Protein AF-0000000077492248 (afdb_homodimer)

Sequence (340 aa):
MPRDDGVVRGENWTQLSGIRSYDFDKEKIAEVFIGHYVIRVVKDYNKGVMYTMVAGQCFTTPWPYPIVNCIPDNATMIGNFEVGGPDGLMVEQYHLNDFLPGLKGYIQFSRAGCLPVSQAQFTDTHVTKVGVANITVGIKDPNVFDVPSPPCPMDVDSVVNQLLIKPADFMPRDDGVVRGENWTQLSGIRSYDFDKEKIAEVFIGHYVIRVVKDYNKGVMYTMVAGQCFTTPWPYPIVNCIPDNATMIGNFEVGGPDGLMVEQYHLNDFLPGLKGYIQFSRAGCLPVSQAQFTDTHVTKVGVANITVGIKDPNVFDVPSPPCPMDVDSVVNQLLIKPADF

Organism: Branchiostoma lanceolatum (NCBI:txid7740)

Foldseek 3Di:
DPDPFQWDDDQQDIDWDWDWDDDVVQQKIWIWTTGPWIWIKIDRQVVQWIWIDIPNAIEIAGHPFGRQDADDPPWDWPDWDAPPDVVGWIKTKTAPCNRGPPWGWIWMATPPPRHGAKTWTDDPRDIDIDGDDDDDDDDPDPCSNDADPPHHYHDHPPDVVVVRPNPPPD/DPDPFQWDDDQAAIDWDWDWDDDVVQQKIWIWTTGPWIWIKIDRQVVQWIWIDIPNAIEIAGRPFGRQDADDPPWDWPDWDAPPDVVGWIKTKTAPCNRGPPWGWIWMATPPPRHGAKTWTDDPRDIDIDGDDDDDDDDPDPCSNDADPPHHYYDHPPDVVVVGNNPPPD

InterPro domains:
  IPR001299 Ependymin [PF00811] (39-149)
  IPR001299 Ependymin [PTHR10697] (21-157)

Secondary structure (DSSP, 8-state):
---TTS-EE-SS-EE--EEEEEETTTTEEEEEEESSSEEEEEEETTTTEEEEEETTEEEEEE---PPP-S--TTPPEEEEEEESSTTSEEEEEEEGGGTSTT-EEEEEEETTTT-EEEEEEE-SS-EEEEE-----SS-S-GGGG---SSPPPB-SSSHHHHHS------/---TTS-EE-SS-EE--EEEEEETTTTEEEEEEESSSEEEEEEETTTTEEEEEETTEEEEEE---PPP-S--TTPPEEEEEEESSTTSEEEEEEEGGGTSTT-EEEEEEETTTT-EEEEEEE-SS-EEEEE-----SS-S-GGGG---SSPPPB-SSSHHHHHS------

Solvent-accessible surface area (backbone atoms only — not comparable to full-atom values): 19074 Å² total; per-residue (Å²): 119,68,44,95,40,68,29,41,71,42,57,71,46,76,46,78,49,69,51,76,44,80,36,76,90,75,37,33,40,20,36,41,33,54,35,93,46,58,36,37,34,31,37,35,45,83,77,28,30,31,37,40,34,41,85,92,38,58,30,20,30,85,32,91,46,68,84,81,78,60,86,55,93,79,49,52,73,74,48,71,47,30,33,30,32,85,90,40,34,48,35,35,33,27,47,24,36,61,68,37,77,88,42,44,44,34,36,30,24,16,64,68,82,48,26,61,32,35,37,38,38,52,46,62,68,50,76,50,74,46,77,42,58,65,61,68,87,78,76,89,60,77,68,59,66,64,72,65,85,73,67,47,52,82,40,82,76,57,54,66,57,62,72,40,67,59,60,66,85,117,119,69,45,94,41,68,28,42,72,42,54,67,39,72,46,78,50,67,51,76,47,80,36,76,90,75,37,32,40,21,36,39,32,53,36,94,48,56,36,37,34,32,36,35,45,84,78,28,30,30,38,42,35,41,84,93,40,58,30,20,29,86,32,91,47,69,84,82,78,60,86,56,91,79,50,52,73,74,47,70,47,30,32,28,33,85,90,37,34,48,36,34,32,28,46,24,36,62,67,37,76,88,41,44,45,34,35,30,26,16,63,67,85,47,27,63,33,35,37,36,40,52,47,62,68,51,74,48,74,46,78,42,57,65,61,69,88,78,77,90,61,78,68,60,67,65,71,65,85,73,68,48,54,82,41,85,76,55,55,69,57,62,75,37,58,60,58,68,85,117

Radius of gyration: 21.56 Å; Cα contacts (8 Å, |Δi|>4): 716; chains: 2; bounding box: 44×66×49 Å

Nearest PDB structures (foldseek):
  6e7o-assembly1_A  TM=7.396E-01  e=2.093E-05  Homo sapiens
  6e7o-assembly1_B  TM=7.253E-01  e=4.555E-05  Homo sapiens
  8cgm-assembly2_B  TM=5.341E-01  e=1.680E-02  Porphyromonas gingivalis ATCC 33277
  7fdd-assembly1_B  TM=3.649E-01  e=3.158E+00  Borreliella burgdorferi
  3das-assembly1_A  TM=3.056E-01  e=7.238E+00  Streptomyces coelicolor

Structure (mmCIF, N/CA/C/O backbone):
data_AF-0000000077492248-model_v1
#
loop_
_entity.id
_entity.type
_entity.pdbx_description
1 polymer 'Hypp7283 protein'
#
loop_
_atom_site.group_PDB
_atom_site.id
_atom_site.type_symbol
_atom_site.label_atom_id
_atom_site.label_alt_id
_atom_site.label_comp_id
_atom_site.label_asym_id
_atom_site.label_entity_id
_atom_site.label_seq_id
_atom_site.pdbx_PDB_ins_code
_atom_site.Cartn_x
_atom_site.Cartn_y
_atom_site.Cartn_z
_atom_site.occupancy
_atom_site.B_iso_or_equiv
_atom_site.auth_seq_id
_atom_site.auth_comp_id
_atom_site.auth_asym_id
_atom_site.auth_atom_id
_atom_site.pdbx_PDB_model_num
ATOM 1 N N . MET A 1 1 ? -18.844 4.375 -4.277 1 31.38 1 MET A N 1
ATOM 2 C CA . MET A 1 1 ? -19.203 3.211 -3.475 1 31.38 1 MET A CA 1
ATOM 3 C C . MET A 1 1 ? -18.594 1.94 -4.051 1 31.38 1 MET A C 1
ATOM 5 O O . MET A 1 1 ? -18.484 1.797 -5.27 1 31.38 1 MET A O 1
ATOM 9 N N . PRO A 1 2 ? -17.766 1.252 -3.189 1 38.19 2 PRO A N 1
ATOM 10 C CA . PRO A 1 2 ? -17.422 -0.009 -3.846 1 38.19 2 PRO A CA 1
ATOM 11 C C . PRO A 1 2 ? -18.594 -0.617 -4.617 1 38.19 2 PRO A C 1
ATOM 13 O O . PRO A 1 2 ? -19.734 -0.521 -4.18 1 38.19 2 PRO A O 1
ATOM 16 N N . ARG A 1 3 ? -18.422 -0.7 -5.789 1 41.59 3 ARG A N 1
ATOM 17 C CA . ARG A 1 3 ? -19.469 -1.455 -6.477 1 41.59 3 ARG A CA 1
ATOM 18 C C . ARG A 1 3 ? -19.688 -2.811 -5.812 1 41.59 3 ARG A C 1
ATOM 20 O O . ARG A 1 3 ? -18.828 -3.301 -5.086 1 41.59 3 ARG A O 1
ATOM 27 N N . ASP A 1 4 ? -20.891 -3.275 -5.848 1 40.41 4 ASP A N 1
ATOM 28 C CA . ASP A 1 4 ? -21.406 -4.535 -5.328 1 40.41 4 ASP A CA 1
ATOM 29 C C . ASP A 1 4 ? -20.438 -5.688 -5.602 1 40.41 4 ASP A C 1
ATOM 31 O O . ASP A 1 4 ? -20.656 -6.809 -5.141 1 40.41 4 ASP A O 1
ATOM 35 N N . ASP A 1 5 ? -19.5 -5.5 -6.395 1 45.5 5 ASP A N 1
ATOM 36 C CA . ASP A 1 5 ? -18.75 -6.68 -6.82 1 45.5 5 ASP A CA 1
ATOM 37 C C . ASP A 1 5 ? -17.422 -6.793 -6.074 1 45.5 5 ASP A C 1
ATOM 39 O O . ASP A 1 5 ? -16.547 -7.543 -6.484 1 45.5 5 ASP A O 1
ATOM 43 N N . GLY A 1 6 ? -17.312 -6.078 -4.934 1 53.5 6 GLY A N 1
ATOM 44 C CA . GLY A 1 6 ? -16.078 -6.16 -4.145 1 53.5 6 GLY A CA 1
ATOM 45 C C . GLY A 1 6 ? -14.898 -5.48 -4.809 1 53.5 6 GLY A C 1
ATOM 46 O O . GLY A 1 6 ? -13.773 -5.562 -4.312 1 53.5 6 GLY A O 1
ATOM 47 N N . VAL A 1 7 ? -15.156 -5 -6.055 1 58.44 7 VAL A N 1
ATOM 48 C CA . VAL A 1 7 ? -14.141 -4.285 -6.812 1 58.44 7 VAL A CA 1
ATOM 49 C C . VAL A 1 7 ? -14.336 -2.779 -6.648 1 58.44 7 VAL A C 1
ATOM 51 O O . VAL A 1 7 ? -15.453 -2.277 -6.75 1 58.44 7 VAL A O 1
ATOM 54 N N . VAL A 1 8 ? -13.289 -2.096 -6.23 1 71.88 8 VAL A N 1
ATOM 55 C CA . VAL A 1 8 ? -13.305 -0.637 -6.254 1 71.88 8 VAL A CA 1
ATOM 56 C C . VAL A 1 8 ? -12.539 -0.131 -7.473 1 71.88 8 VAL A C 1
ATOM 58 O O . VAL A 1 8 ? -11.445 -0.624 -7.773 1 71.88 8 VAL A O 1
ATOM 61 N N . ARG A 1 9 ? -13.266 0.658 -8.32 1 72.69 9 ARG A N 1
ATOM 62 C CA . ARG A 1 9 ? -12.586 1.097 -9.539 1 72.69 9 ARG A CA 1
ATOM 63 C C . ARG A 1 9 ? -12.867 2.568 -9.82 1 72.69 9 ARG A C 1
ATOM 65 O O . ARG A 1 9 ? -13.906 3.098 -9.406 1 72.69 9 ARG A O 1
ATOM 72 N N . GLY A 1 10 ? -11.852 3.221 -10.43 1 71.06 10 GLY A N 1
ATOM 73 C CA . GLY A 1 10 ? -11.984 4.547 -11.016 1 71.06 10 GLY A CA 1
ATOM 74 C C . GLY A 1 10 ? -11.727 4.566 -12.516 1 71.06 10 GLY A C 1
ATOM 75 O O . GLY A 1 10 ? -11.727 3.518 -13.164 1 71.06 10 GLY A O 1
ATOM 76 N N . GLU A 1 11 ? -11.555 5.773 -13.047 1 73.12 11 GLU A N 1
ATOM 77 C CA . GLU A 1 11 ? -11.312 5.922 -14.484 1 73.12 11 GLU A CA 1
ATOM 78 C C . GLU A 1 11 ? -9.945 5.363 -14.867 1 73.12 11 GLU A C 1
ATOM 80 O O . GLU A 1 11 ? -9.797 4.738 -15.922 1 73.12 11 GLU A O 1
ATOM 85 N N . ASN A 1 12 ? -9 5.531 -13.961 1 76 12 ASN A N 1
ATOM 86 C CA . ASN A 1 12 ? -7.625 5.184 -14.289 1 76 12 ASN A CA 1
ATOM 87 C C . ASN A 1 12 ? -7.035 4.207 -13.273 1 76 12 ASN A C 1
ATOM 89 O O . ASN A 1 12 ? -5.812 4.09 -13.164 1 76 12 ASN A O 1
ATOM 93 N N . TRP A 1 13 ? -7.934 3.637 -12.531 1 79.62 13 TRP A N 1
ATOM 94 C CA . TRP A 1 13 ? -7.406 2.703 -11.539 1 79.62 13 TRP A CA 1
ATOM 95 C C . TRP A 1 13 ? -8.445 1.647 -11.18 1 79.62 13 TRP A C 1
ATOM 97 O O . TRP A 1 13 ? -9.648 1.871 -11.336 1 79.62 13 TRP A O 1
ATOM 107 N N . THR A 1 14 ? -7.949 0.419 -10.75 1 80.94 14 THR A N 1
ATOM 108 C CA . THR A 1 14 ? -8.766 -0.685 -10.266 1 80.94 14 THR A CA 1
ATOM 109 C C . THR A 1 14 ? -8.125 -1.347 -9.055 1 80.94 14 THR A C 1
ATOM 111 O O . THR A 1 14 ? -6.895 -1.418 -8.961 1 80.94 14 THR A O 1
ATOM 114 N N . GLN A 1 15 ? -8.867 -1.692 -8.062 1 83.38 15 GLN A N 1
ATOM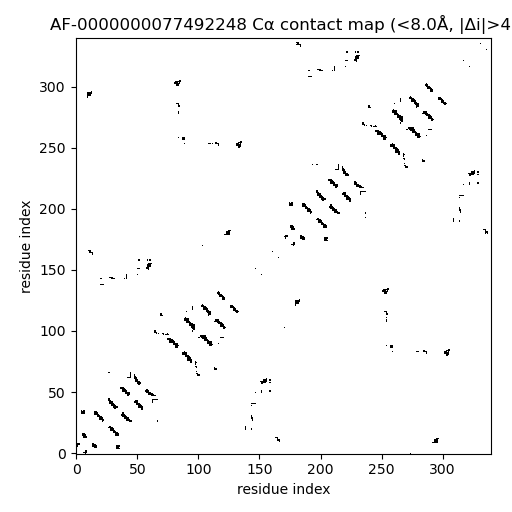 115 C CA . GLN A 1 15 ? -8.43 -2.479 -6.914 1 83.38 15 GLN A CA 1
ATOM 116 C C . GLN A 1 15 ? -9.227 -3.77 -6.793 1 83.38 15 GLN A C 1
ATOM 118 O O . GLN A 1 15 ? -10.461 -3.746 -6.832 1 83.38 15 GLN A O 1
ATOM 123 N N . LEU A 1 16 ? -8.453 -4.906 -6.672 1 83.69 16 LEU A N 1
ATOM 124 C CA . LEU A 1 16 ? -9.047 -6.234 -6.535 1 83.69 16 LEU A CA 1
ATOM 125 C C . LEU A 1 16 ? -8.477 -6.957 -5.316 1 83.69 16 LEU A C 1
ATOM 127 O O . LEU A 1 16 ? -7.371 -6.648 -4.867 1 83.69 16 LEU A O 1
ATOM 131 N N . SER A 1 17 ? -9.289 -7.766 -4.789 1 86.44 17 SER A N 1
ATOM 132 C CA . SER A 1 17 ? -8.812 -8.711 -3.785 1 86.44 17 SER A CA 1
ATOM 133 C C . SER A 1 17 ? -8.898 -10.148 -4.293 1 86.44 17 SER A C 1
ATOM 135 O O . SER A 1 17 ? -9.719 -10.461 -5.156 1 86.44 17 SER A O 1
ATOM 137 N N . GLY A 1 18 ? -7.98 -10.992 -3.805 1 90.75 18 GLY A N 1
ATOM 138 C CA . GLY A 1 18 ? -7.98 -12.375 -4.238 1 90.75 18 GLY A CA 1
ATOM 139 C C . GLY A 1 18 ? -7.172 -13.281 -3.328 1 90.75 18 GLY A C 1
ATOM 140 O O . GLY A 1 18 ? -6.785 -12.883 -2.227 1 90.75 18 GLY A O 1
ATOM 141 N N . ILE A 1 19 ? -7.117 -14.523 -3.785 1 93.56 19 ILE A N 1
ATOM 142 C CA . ILE A 1 19 ? -6.355 -15.539 -3.078 1 93.56 19 ILE A CA 1
ATOM 143 C C . ILE A 1 19 ? -5.16 -15.977 -3.924 1 93.56 19 ILE A C 1
ATOM 145 O O . ILE A 1 19 ? -5.309 -16.281 -5.109 1 93.56 19 ILE A O 1
ATOM 149 N N . ARG A 1 20 ? -4.008 -15.93 -3.332 1 93.38 20 ARG A N 1
ATOM 150 C CA . ARG A 1 20 ? -2.783 -16.438 -3.951 1 93.38 20 ARG A CA 1
ATOM 151 C C . ARG A 1 20 ? -2.316 -17.719 -3.283 1 93.38 20 ARG A C 1
ATOM 153 O O . ARG A 1 20 ? -2.227 -17.797 -2.055 1 93.38 20 ARG A O 1
ATOM 160 N N . SER A 1 21 ? -2.045 -18.688 -4.117 1 95.56 21 SER A N 1
ATOM 161 C CA . SER A 1 21 ? -1.581 -19.984 -3.631 1 95.56 21 SER A CA 1
ATOM 162 C C . SER A 1 21 ? -0.205 -20.328 -4.195 1 95.56 21 SER A C 1
ATOM 164 O O . SER A 1 21 ? 0.07 -20.078 -5.371 1 95.56 21 SER A O 1
ATOM 166 N N . TYR A 1 22 ? 0.635 -20.844 -3.307 1 94.12 22 TYR A N 1
ATOM 167 C CA . TYR A 1 22 ? 1.979 -21.266 -3.684 1 94.12 22 TYR A CA 1
ATOM 168 C C . TYR A 1 22 ? 2.119 -22.781 -3.604 1 94.12 22 TYR A C 1
ATOM 170 O O . TYR A 1 22 ? 1.795 -23.375 -2.58 1 94.12 22 TYR A O 1
ATOM 178 N N . ASP A 1 23 ? 2.551 -23.359 -4.695 1 94.81 23 ASP A N 1
ATOM 179 C CA . ASP A 1 23 ? 2.979 -24.75 -4.715 1 94.81 23 ASP A CA 1
ATOM 180 C C . ASP A 1 23 ? 4.445 -24.875 -5.125 1 94.81 23 ASP A C 1
ATOM 182 O O . ASP A 1 23 ? 4.754 -24.984 -6.312 1 94.81 23 ASP A O 1
ATOM 186 N N . PHE A 1 24 ? 5.32 -24.906 -4.113 1 90.56 24 PHE A N 1
ATOM 187 C CA . PHE A 1 24 ? 6.754 -24.875 -4.391 1 90.56 24 PHE A CA 1
ATOM 188 C C . PHE A 1 24 ? 7.219 -26.219 -4.949 1 90.56 24 PHE A C 1
ATOM 190 O O . PHE A 1 24 ? 8.195 -26.281 -5.699 1 90.56 24 PHE A O 1
ATOM 197 N N . ASP A 1 25 ? 6.523 -27.266 -4.535 1 92.44 25 ASP A N 1
ATOM 198 C CA . ASP A 1 25 ? 6.883 -28.562 -5.094 1 92.44 25 ASP A CA 1
ATOM 199 C C . ASP A 1 25 ? 6.664 -28.594 -6.605 1 92.44 25 ASP A C 1
ATOM 201 O O . ASP A 1 25 ? 7.512 -29.078 -7.352 1 92.44 25 ASP A O 1
ATOM 205 N N . LYS A 1 26 ? 5.582 -28.047 -7.055 1 94.62 26 LYS A N 1
ATOM 206 C CA . LYS A 1 26 ? 5.27 -28.016 -8.477 1 94.62 26 LYS A CA 1
ATOM 207 C C . LYS A 1 26 ? 5.816 -26.766 -9.141 1 94.62 26 LYS A C 1
ATOM 209 O O . LYS A 1 26 ? 5.664 -26.562 -10.344 1 94.62 26 LYS A O 1
ATOM 214 N N . GLU A 1 27 ? 6.352 -25.859 -8.398 1 95.31 27 GLU A N 1
ATOM 215 C CA . GLU A 1 27 ? 6.867 -24.578 -8.859 1 95.31 27 GLU A CA 1
ATOM 216 C C . GLU A 1 27 ? 5.793 -23.797 -9.602 1 95.31 27 GLU A C 1
ATOM 218 O O . GLU A 1 27 ? 6.016 -23.344 -10.727 1 95.31 27 GLU A O 1
ATOM 223 N N . LYS A 1 28 ? 4.664 -23.625 -8.883 1 96.56 28 LYS A N 1
ATOM 224 C CA . LYS A 1 28 ? 3.535 -22.875 -9.438 1 96.56 28 LYS A CA 1
ATOM 225 C C . LYS A 1 28 ? 2.979 -21.891 -8.414 1 96.56 28 LYS A C 1
ATOM 227 O O . LYS A 1 28 ? 3.004 -22.141 -7.211 1 96.56 28 LYS A O 1
ATOM 232 N N . ILE A 1 29 ? 2.562 -20.797 -8.938 1 95.25 29 ILE A N 1
ATOM 233 C CA . ILE A 1 29 ? 1.766 -19.844 -8.172 1 95.25 29 ILE A CA 1
ATOM 234 C C . ILE A 1 29 ? 0.425 -19.625 -8.867 1 95.25 29 ILE A C 1
ATOM 236 O O . ILE A 1 29 ? 0.371 -19.469 -10.086 1 95.25 29 ILE A O 1
ATOM 240 N N . ALA A 1 30 ? -0.694 -19.672 -8.133 1 96.56 30 ALA A N 1
ATOM 241 C CA . ALA A 1 30 ? -2.027 -19.406 -8.664 1 96.56 30 ALA A CA 1
ATOM 242 C C . ALA A 1 30 ? -2.689 -18.25 -7.922 1 96.56 30 ALA A C 1
ATOM 244 O O . ALA A 1 30 ? -2.574 -18.141 -6.699 1 96.56 30 ALA A O 1
ATOM 245 N N . GLU A 1 31 ? -3.305 -17.391 -8.672 1 94.19 31 GLU A N 1
ATOM 246 C CA . GLU A 1 31 ? -4.047 -16.266 -8.109 1 94.19 31 GLU A CA 1
ATOM 247 C C . GLU A 1 31 ? -5.48 -16.234 -8.633 1 94.19 31 GLU A C 1
ATOM 249 O O . GLU A 1 31 ? -5.711 -16.406 -9.836 1 94.19 31 GLU A O 1
ATOM 254 N N . VAL A 1 32 ? -6.375 -16.062 -7.699 1 92.44 32 VAL A N 1
ATOM 255 C CA . VAL A 1 32 ? -7.785 -15.953 -8.062 1 92.44 32 VAL A CA 1
ATOM 256 C C . VAL A 1 32 ? -8.352 -14.641 -7.523 1 92.44 32 VAL A C 1
ATOM 258 O O . VAL A 1 32 ? -8.367 -14.414 -6.309 1 92.44 32 VAL A O 1
ATOM 261 N N . PHE A 1 33 ? -8.734 -13.766 -8.453 1 88.19 33 PHE A N 1
ATOM 262 C CA . PHE A 1 33 ? -9.352 -12.484 -8.102 1 88.19 33 PHE A CA 1
ATOM 263 C C . PHE A 1 33 ? -10.852 -12.516 -8.367 1 88.19 33 PHE A C 1
ATOM 265 O O . PHE A 1 33 ? -11.289 -13.016 -9.406 1 88.19 33 PHE A O 1
ATOM 272 N N . ILE A 1 34 ? -11.555 -12.094 -7.332 1 81.06 34 ILE A N 1
ATOM 273 C CA . ILE A 1 34 ? -13.008 -12.078 -7.5 1 81.06 34 ILE A CA 1
ATOM 274 C C . ILE A 1 34 ? -13.5 -10.641 -7.66 1 81.06 34 ILE A C 1
ATOM 276 O O . ILE A 1 34 ? -13.297 -9.805 -6.777 1 81.06 34 ILE A O 1
ATOM 280 N N . GLY A 1 35 ? -13.93 -10.32 -8.758 1 76.69 35 GLY A N 1
ATOM 281 C CA . GLY A 1 35 ? -14.602 -9.07 -9.086 1 76.69 35 GLY A CA 1
ATOM 282 C C . GLY A 1 35 ? -15.828 -9.266 -9.961 1 76.69 35 GLY A C 1
ATOM 283 O O . GLY A 1 35 ? -16.656 -10.148 -9.688 1 76.69 35 GLY A O 1
ATOM 284 N N . HIS A 1 36 ? -15.969 -8.258 -10.914 1 72.5 36 HIS A N 1
ATOM 285 C CA . HIS A 1 36 ? -17.062 -8.477 -11.859 1 72.5 36 HIS A CA 1
ATOM 286 C C . HIS A 1 36 ? -16.906 -9.82 -12.57 1 72.5 36 HIS A C 1
ATOM 288 O O . HIS A 1 36 ? -17.906 -10.508 -12.812 1 72.5 36 HIS A O 1
ATOM 294 N N . TYR A 1 37 ? -15.688 -10.125 -12.828 1 77.19 37 TYR A N 1
ATOM 295 C CA . TYR A 1 37 ? -15.312 -11.453 -13.289 1 77.19 37 TYR A CA 1
ATOM 296 C C . TYR A 1 37 ? -14.344 -12.117 -12.32 1 77.19 37 TYR A C 1
ATOM 298 O O . TYR A 1 37 ? -13.695 -11.438 -11.523 1 77.19 37 TYR A O 1
ATOM 306 N N . VAL A 1 38 ? -14.492 -13.422 -12.469 1 86 38 VAL A N 1
ATOM 307 C CA . VAL A 1 38 ? -13.438 -14.148 -11.773 1 86 38 VAL A CA 1
ATOM 308 C C . VAL A 1 38 ? -12.211 -14.258 -12.68 1 86 38 VAL A C 1
ATOM 310 O O . VAL A 1 38 ? -12.305 -14.711 -13.82 1 86 38 VAL A O 1
ATOM 313 N N . ILE A 1 39 ? -11.125 -13.828 -12.156 1 88.31 39 ILE A N 1
ATOM 314 C CA . ILE A 1 39 ? -9.867 -13.914 -12.883 1 88.31 39 ILE A CA 1
ATOM 315 C C . ILE A 1 39 ? -8.938 -14.906 -12.188 1 88.31 39 ILE A C 1
ATOM 317 O O . ILE A 1 39 ? -8.641 -14.758 -11 1 88.31 39 ILE A O 1
ATOM 321 N N . ARG A 1 40 ? -8.57 -15.859 -13 1 93.12 40 ARG A N 1
ATOM 322 C CA . ARG A 1 40 ? -7.594 -16.797 -12.469 1 93.12 40 ARG A CA 1
ATOM 323 C C . ARG A 1 40 ? -6.305 -16.766 -13.281 1 93.12 40 ARG A C 1
ATOM 325 O O . ARG A 1 40 ? -6.34 -16.812 -14.516 1 93.12 40 ARG A O 1
ATOM 332 N N . VAL A 1 41 ? -5.219 -16.688 -12.547 1 93.5 41 VAL A N 1
ATOM 333 C CA . VAL A 1 41 ? -3.889 -16.672 -13.148 1 93.5 41 VAL A CA 1
ATOM 334 C C . VAL A 1 41 ? -3.055 -17.828 -12.578 1 93.5 41 VAL A C 1
ATOM 336 O O . VAL A 1 41 ? -3.053 -18.062 -11.367 1 93.5 41 VAL A O 1
ATOM 339 N N . VAL A 1 42 ? -2.43 -18.516 -13.523 1 95.31 42 VAL A N 1
ATOM 340 C CA . VAL A 1 42 ? -1.512 -19.578 -13.102 1 95.31 42 VAL A CA 1
ATOM 341 C C . VAL A 1 42 ? -0.129 -19.328 -13.703 1 95.31 42 VAL A C 1
ATOM 343 O O . VAL A 1 42 ? 0.03 -19.281 -14.922 1 95.31 42 VAL A O 1
ATOM 346 N N . LYS A 1 43 ? 0.863 -19.188 -12.805 1 95.56 43 LYS A N 1
ATOM 347 C CA . LYS A 1 43 ? 2.26 -19.109 -13.219 1 95.56 43 LYS A CA 1
ATOM 348 C C . LYS A 1 43 ? 2.955 -20.469 -13.102 1 95.56 43 LYS A C 1
ATOM 350 O O . LYS A 1 43 ? 3.053 -21.016 -12 1 95.56 43 LYS A O 1
ATOM 355 N N . ASP A 1 44 ? 3.363 -20.922 -14.227 1 96.62 44 ASP A N 1
ATOM 356 C CA . ASP A 1 44 ? 4.09 -22.188 -14.305 1 96.62 44 ASP A CA 1
ATOM 357 C C . ASP A 1 44 ? 5.578 -21.953 -14.547 1 96.62 44 ASP A C 1
ATOM 359 O O . ASP A 1 44 ? 6 -21.688 -15.68 1 96.62 44 ASP A O 1
ATOM 363 N N . TYR A 1 45 ? 6.355 -22.109 -13.508 1 95.06 45 TYR A N 1
ATOM 364 C CA . TYR A 1 45 ? 7.762 -21.719 -13.57 1 95.06 45 TYR A CA 1
ATOM 365 C C . TYR A 1 45 ? 8.586 -22.781 -14.273 1 95.06 45 TYR A C 1
ATOM 367 O O . TYR A 1 45 ? 9.688 -22.5 -14.766 1 95.06 45 TYR A O 1
ATOM 375 N N . ASN A 1 46 ? 8.062 -23.984 -14.312 1 95.56 46 ASN A N 1
ATOM 376 C CA . ASN A 1 46 ? 8.742 -25.016 -15.086 1 95.56 46 ASN A CA 1
ATOM 377 C C . ASN A 1 46 ? 8.664 -24.75 -16.578 1 95.56 46 ASN A C 1
ATOM 379 O O . ASN A 1 46 ? 9.633 -24.969 -17.312 1 95.56 46 ASN A O 1
ATOM 383 N N . LYS A 1 47 ? 7.582 -24.203 -16.969 1 94.56 47 LYS A N 1
ATOM 384 C CA . LYS A 1 47 ? 7.352 -23.969 -18.391 1 94.56 47 LYS A CA 1
ATOM 385 C C . LYS A 1 47 ? 7.723 -22.531 -18.781 1 94.56 47 LYS A C 1
ATOM 387 O O . LYS A 1 47 ? 7.793 -22.203 -19.969 1 94.56 47 LYS A O 1
ATOM 392 N N . GLY A 1 48 ? 7.848 -21.656 -17.812 1 94.25 48 GLY A N 1
ATOM 393 C CA . GLY A 1 48 ? 8.172 -20.266 -18.078 1 94.25 48 GLY A CA 1
ATOM 394 C C . GLY A 1 48 ? 7.012 -19.484 -18.672 1 94.25 48 GLY A C 1
ATOM 395 O O . GLY A 1 48 ? 7.207 -18.625 -19.531 1 94.25 48 GLY A O 1
ATOM 396 N N . VAL A 1 49 ? 5.805 -19.906 -18.234 1 93.69 49 VAL A N 1
ATOM 397 C CA . VAL A 1 49 ? 4.652 -19.219 -18.812 1 93.69 49 VAL A CA 1
ATOM 398 C C . VAL A 1 49 ? 3.645 -18.875 -17.719 1 93.69 49 VAL A C 1
ATOM 400 O O . VAL A 1 49 ? 3.693 -19.438 -16.625 1 93.69 49 VAL A O 1
ATOM 403 N N . MET A 1 50 ? 2.789 -17.969 -18 1 93.81 50 MET A N 1
ATOM 404 C CA . MET A 1 50 ? 1.643 -17.578 -17.203 1 93.81 50 MET A CA 1
ATOM 405 C C . MET A 1 50 ? 0.34 -17.766 -17.969 1 93.81 50 MET A C 1
ATOM 407 O O . MET A 1 50 ? 0.219 -17.312 -19.109 1 93.81 50 MET A O 1
ATOM 411 N N . TYR A 1 51 ? -0.649 -18.391 -17.391 1 93.06 51 TYR A N 1
ATOM 412 C CA . TYR A 1 51 ? -1.988 -18.578 -17.938 1 93.06 51 TYR A CA 1
ATOM 413 C C . TYR A 1 51 ? -2.977 -17.609 -17.281 1 93.06 51 TYR A C 1
ATOM 415 O O . TYR A 1 51 ? -3.033 -17.516 -16.047 1 93.06 51 TYR A O 1
ATOM 423 N N . THR A 1 52 ? -3.689 -16.953 -18.141 1 90.88 52 THR A N 1
ATOM 424 C CA . THR A 1 52 ? -4.746 -16.078 -17.625 1 90.88 52 THR A CA 1
ATOM 425 C C . THR A 1 52 ? -6.113 -16.562 -18.109 1 90.88 52 THR A C 1
ATOM 427 O O . THR A 1 52 ? -6.34 -16.688 -19.312 1 90.88 52 THR A O 1
ATOM 430 N N . MET A 1 53 ? -7.035 -16.781 -17.172 1 90.69 53 MET A N 1
ATOM 431 C CA . MET A 1 53 ? -8.398 -17.25 -17.453 1 90.69 53 MET A CA 1
ATOM 432 C C . MET A 1 53 ? -9.422 -16.25 -16.922 1 90.69 53 MET A C 1
ATOM 434 O O . MET A 1 53 ? -9.43 -15.922 -15.742 1 90.69 53 MET A O 1
ATOM 438 N N . VAL A 1 54 ? -10.18 -15.758 -17.797 1 84.69 54 VAL A N 1
ATOM 439 C CA . VAL A 1 54 ? -11.172 -14.75 -17.422 1 84.69 54 VAL A CA 1
ATOM 440 C C . VAL A 1 54 ? -12.359 -14.812 -18.375 1 84.69 54 VAL A C 1
ATOM 442 O O . VAL A 1 54 ? -12.18 -14.922 -19.594 1 84.69 54 VAL A O 1
ATOM 445 N N . ALA A 1 55 ? -13.516 -14.727 -17.781 1 83.62 55 ALA A N 1
ATOM 446 C CA . ALA A 1 55 ? -14.75 -14.641 -18.562 1 83.62 55 ALA A CA 1
ATOM 447 C C . ALA A 1 55 ? -14.781 -15.711 -19.656 1 83.62 55 ALA A C 1
ATOM 449 O O . ALA A 1 55 ? -15.125 -15.422 -20.797 1 83.62 55 ALA A O 1
ATOM 450 N N . GLY A 1 56 ? -14.414 -16.875 -19.359 1 82.62 56 GLY A N 1
ATOM 451 C CA . GLY A 1 56 ? -14.492 -17.984 -20.281 1 82.62 56 GLY A CA 1
ATOM 452 C C . GLY A 1 56 ? -13.367 -18 -21.297 1 82.62 56 GLY A C 1
ATOM 453 O O . GLY A 1 56 ? -13.305 -18.891 -22.156 1 82.62 56 GLY A O 1
ATOM 454 N N . GLN A 1 57 ? -12.477 -17.062 -21.172 1 84.88 57 GLN A N 1
ATOM 455 C CA . GLN A 1 57 ? -11.328 -16.984 -22.062 1 84.88 57 GLN A CA 1
ATOM 456 C C . GLN A 1 57 ? -10.039 -17.344 -21.328 1 84.88 57 GLN A C 1
ATOM 458 O O . GLN A 1 57 ? -9.969 -17.266 -20.109 1 84.88 57 GLN A O 1
ATOM 463 N N . CYS A 1 58 ? -9.07 -17.828 -22.188 1 88.75 58 CYS A N 1
ATOM 464 C CA . CYS A 1 58 ? -7.777 -18.156 -21.594 1 88.75 58 CYS A CA 1
ATOM 465 C C . CYS A 1 58 ? -6.637 -17.734 -22.516 1 88.75 58 CYS A C 1
ATOM 467 O O . CYS A 1 58 ? -6.727 -17.891 -23.734 1 88.75 58 CYS A O 1
ATOM 469 N N . PHE A 1 59 ? -5.531 -17.266 -21.906 1 88.75 59 PHE A N 1
ATOM 470 C CA . PHE A 1 59 ? -4.363 -16.781 -22.641 1 88.75 59 PHE A CA 1
ATOM 471 C C . PHE A 1 59 ? -3.078 -17.219 -21.953 1 88.75 59 PHE A C 1
ATOM 473 O O . PHE A 1 59 ? -3.043 -17.375 -20.734 1 88.75 59 PHE A O 1
ATOM 480 N N . THR A 1 60 ? -2.109 -17.359 -22.875 1 91.12 60 THR A N 1
ATOM 481 C CA . THR A 1 60 ? -0.781 -17.672 -22.359 1 91.12 60 THR A CA 1
ATOM 482 C C . THR A 1 60 ? 0.206 -16.562 -22.688 1 91.12 60 THR A C 1
ATOM 484 O O . THR A 1 60 ? 0.217 -16.031 -23.797 1 91.12 60 THR A O 1
ATOM 487 N N . THR A 1 61 ? 1.004 -16.141 -21.672 1 90.62 61 THR A N 1
ATOM 488 C CA . THR A 1 61 ? 2.074 -15.164 -21.844 1 90.62 61 THR A CA 1
ATOM 489 C C . THR A 1 61 ? 3.387 -15.688 -21.266 1 90.62 61 THR A C 1
ATOM 491 O O . THR A 1 61 ? 3.385 -16.469 -20.312 1 90.62 61 THR A O 1
ATOM 494 N N . PRO A 1 62 ? 4.508 -15.219 -21.906 1 91.31 62 PRO A N 1
ATOM 495 C CA . PRO A 1 62 ? 5.785 -15.633 -21.312 1 91.31 62 PRO A CA 1
ATOM 496 C C . PRO A 1 62 ? 5.961 -15.141 -19.891 1 91.31 62 PRO A C 1
ATOM 498 O O . PRO A 1 62 ? 5.559 -14.023 -19.562 1 91.31 62 PRO A O 1
ATOM 501 N N . TRP A 1 63 ? 6.551 -15.961 -19.047 1 91.69 63 TRP A N 1
ATOM 502 C CA . TRP A 1 63 ? 6.922 -15.648 -17.672 1 91.69 63 TRP A CA 1
ATOM 503 C C . TRP A 1 63 ? 8.289 -16.234 -17.328 1 91.69 63 TRP A C 1
ATOM 505 O O . TRP A 1 63 ? 8.383 -17.234 -16.625 1 91.69 63 TRP A O 1
ATOM 515 N N . PRO A 1 64 ? 9.305 -15.5 -17.812 1 92.44 64 PRO A N 1
ATOM 516 C CA . PRO A 1 64 ? 10.656 -16.031 -17.688 1 92.44 64 PRO A CA 1
ATOM 517 C C . PRO A 1 64 ? 11.297 -15.719 -16.344 1 92.44 64 PRO A C 1
ATOM 519 O O . PRO A 1 64 ? 12.484 -15.383 -16.281 1 92.44 64 PRO A O 1
ATOM 522 N N . TYR A 1 65 ? 10.594 -15.766 -15.289 1 90.88 65 TYR A N 1
ATOM 523 C CA . TYR A 1 65 ? 11.117 -15.398 -13.977 1 90.88 65 TYR A CA 1
ATOM 524 C C . TYR A 1 65 ? 11.172 -16.609 -13.055 1 90.88 65 TYR A C 1
ATOM 526 O O . TYR A 1 65 ? 10.375 -17.531 -13.18 1 90.88 65 TYR A O 1
ATOM 534 N N . PRO A 1 66 ? 12.125 -16.609 -12.156 1 88.56 66 PRO A N 1
ATOM 535 C CA . PRO A 1 66 ? 12.172 -17.688 -11.18 1 88.56 66 PRO A CA 1
ATOM 536 C C . PRO A 1 66 ? 11.094 -17.562 -10.109 1 88.56 66 PRO A C 1
ATOM 538 O O . PRO A 1 66 ? 10.578 -16.469 -9.867 1 88.56 66 PRO A O 1
ATOM 541 N N . ILE A 1 67 ? 10.758 -18.719 -9.57 1 89.25 67 ILE A N 1
ATOM 542 C CA . ILE A 1 67 ? 9.859 -18.672 -8.422 1 89.25 67 ILE A CA 1
ATOM 543 C C . ILE A 1 67 ? 10.617 -18.141 -7.199 1 89.25 67 ILE A C 1
ATOM 545 O O . ILE A 1 67 ? 11.727 -18.594 -6.91 1 89.25 67 ILE A O 1
ATOM 549 N N . VAL A 1 68 ? 10.016 -17.062 -6.57 1 81.38 68 VAL A N 1
ATOM 550 C CA . VAL A 1 68 ? 10.656 -16.406 -5.434 1 81.38 68 VAL A CA 1
ATOM 551 C C . VAL A 1 68 ? 10.203 -17.062 -4.133 1 81.38 68 VAL A C 1
ATOM 553 O O . VAL A 1 68 ? 9.008 -17.125 -3.846 1 81.38 68 VAL A O 1
ATOM 556 N N . ASN A 1 69 ? 11.094 -17.641 -3.367 1 76.06 69 ASN A N 1
ATOM 557 C CA . ASN A 1 69 ? 10.773 -18.203 -2.059 1 76.06 69 ASN A CA 1
ATOM 558 C C . ASN A 1 69 ? 11.195 -17.266 -0.929 1 76.06 69 ASN A C 1
ATOM 560 O O . ASN A 1 69 ? 10.453 -17.078 0.037 1 76.06 69 ASN A O 1
ATOM 564 N N . CYS A 1 70 ? 12.281 -16.734 -0.959 1 84.62 70 CYS A N 1
ATOM 565 C CA . CYS A 1 70 ? 12.812 -15.766 -0.011 1 84.62 70 CYS A CA 1
ATOM 566 C C . CYS A 1 70 ? 13.898 -14.914 -0.654 1 84.62 70 CYS A C 1
ATOM 568 O O . CYS A 1 70 ? 13.93 -14.758 -1.876 1 84.62 70 CYS A O 1
ATOM 570 N N . ILE A 1 71 ? 14.648 -14.336 0.163 1 90.81 71 ILE A N 1
ATOM 571 C CA . ILE A 1 71 ? 15.602 -13.336 -0.295 1 90.81 71 ILE A CA 1
ATOM 572 C C . ILE A 1 71 ? 16.766 -14.023 -1.003 1 90.81 71 ILE A C 1
ATOM 574 O O . ILE A 1 71 ? 17.547 -14.75 -0.376 1 90.81 71 ILE A O 1
ATOM 578 N N . PRO A 1 72 ? 16.859 -13.781 -2.318 1 88.94 72 PRO A N 1
ATOM 579 C CA . PRO A 1 72 ? 18.016 -14.344 -3.016 1 88.94 72 PRO A CA 1
ATOM 580 C C . PRO A 1 72 ? 19.344 -13.773 -2.518 1 88.94 72 PRO A C 1
ATOM 582 O O . PRO A 1 72 ? 19.375 -12.695 -1.919 1 88.94 72 PRO A O 1
ATOM 585 N N . ASP A 1 73 ? 20.438 -14.445 -2.861 1 86 73 ASP A N 1
ATOM 586 C CA . ASP A 1 73 ? 21.766 -14.094 -2.363 1 86 73 ASP A CA 1
ATOM 587 C C . ASP A 1 73 ? 22.188 -12.719 -2.867 1 86 73 ASP A C 1
ATOM 589 O O . ASP A 1 73 ? 22.906 -11.984 -2.176 1 86 73 ASP A O 1
ATOM 593 N N . ASN A 1 74 ? 21.734 -12.344 -3.98 1 87.25 74 ASN A N 1
ATOM 594 C CA . ASN A 1 74 ? 22.219 -11.109 -4.594 1 87.25 74 ASN A CA 1
ATOM 595 C C . ASN A 1 74 ? 21.234 -9.961 -4.383 1 87.25 74 ASN A C 1
ATOM 597 O O . ASN A 1 74 ? 21.391 -8.891 -4.98 1 87.25 74 ASN A O 1
ATOM 601 N N . ALA A 1 75 ? 20.359 -10.203 -3.514 1 91.94 75 ALA A N 1
ATOM 602 C CA . ALA A 1 75 ? 19.344 -9.164 -3.334 1 91.94 75 ALA A CA 1
ATOM 603 C C . ALA A 1 75 ? 19.922 -7.965 -2.584 1 91.94 75 ALA A C 1
ATOM 605 O O . ALA A 1 75 ? 20.672 -8.133 -1.624 1 91.94 75 ALA A O 1
ATOM 606 N N . THR A 1 76 ? 19.594 -6.75 -3.031 1 92.5 76 THR A N 1
ATOM 607 C CA . THR A 1 76 ? 20.016 -5.5 -2.404 1 92.5 76 THR A CA 1
ATOM 608 C C . THR A 1 76 ? 18.875 -4.895 -1.593 1 92.5 76 THR A C 1
ATOM 610 O O . THR A 1 76 ? 17.828 -4.539 -2.145 1 92.5 76 THR A O 1
ATOM 613 N N . MET A 1 77 ? 19.125 -4.809 -0.34 1 93.62 77 MET A N 1
ATOM 614 C CA . MET A 1 77 ? 18.125 -4.211 0.542 1 93.62 77 MET A CA 1
ATOM 615 C C . MET A 1 77 ? 18.094 -2.693 0.383 1 93.62 77 MET A C 1
ATOM 617 O O . MET A 1 77 ? 19.141 -2.043 0.43 1 93.62 77 MET A O 1
ATOM 621 N N . ILE A 1 78 ? 16.938 -2.162 0.136 1 92.56 78 ILE A N 1
ATOM 622 C CA . ILE A 1 78 ? 16.703 -0.723 0.065 1 92.56 78 ILE A CA 1
ATOM 623 C C . ILE A 1 78 ? 16.672 -0.136 1.475 1 92.56 78 ILE A C 1
ATOM 625 O O . ILE A 1 78 ? 17.234 0.93 1.727 1 92.56 78 ILE A O 1
ATOM 629 N N . GLY A 1 79 ? 15.953 -0.831 2.391 1 94.12 79 GLY A N 1
ATOM 630 C CA . GLY A 1 79 ? 15.82 -0.426 3.779 1 94.12 79 GLY A CA 1
ATOM 631 C C . GLY A 1 79 ? 14.883 -1.319 4.57 1 94.12 79 GLY A C 1
ATOM 632 O O . GLY A 1 79 ? 14.414 -2.342 4.066 1 94.12 79 GLY A O 1
ATOM 633 N N . ASN A 1 80 ? 14.812 -0.999 5.793 1 95.81 80 ASN A N 1
ATOM 634 C CA . ASN A 1 80 ? 13.836 -1.663 6.652 1 95.81 80 ASN A CA 1
ATOM 635 C C . ASN A 1 80 ? 13.094 -0.664 7.535 1 95.81 80 ASN A C 1
ATOM 637 O O . ASN A 1 80 ? 13.578 0.445 7.77 1 95.81 80 ASN A O 1
ATOM 641 N N . PHE A 1 81 ? 11.898 -1.023 7.895 1 96.5 81 PHE A N 1
ATOM 642 C CA . PHE A 1 81 ? 11.07 -0.133 8.703 1 96.5 81 PHE A CA 1
ATOM 643 C C . PHE A 1 81 ? 10.055 -0.926 9.516 1 96.5 81 PHE A C 1
ATOM 645 O O . PHE A 1 81 ? 9.766 -2.082 9.195 1 96.5 81 PHE A O 1
ATOM 652 N N . GLU A 1 82 ? 9.625 -0.236 10.562 1 97.19 82 GLU A N 1
ATOM 653 C CA . GLU A 1 82 ? 8.641 -0.823 11.477 1 97.19 82 GLU A CA 1
ATOM 654 C C . GLU A 1 82 ? 7.246 -0.256 11.219 1 97.19 82 GLU A C 1
ATOM 656 O O . GLU A 1 82 ? 7.062 0.962 11.203 1 97.19 82 GLU A O 1
ATOM 661 N N . VAL A 1 83 ? 6.285 -1.167 10.992 1 97.31 83 VAL A N 1
ATOM 662 C CA . VAL A 1 83 ? 4.906 -0.764 10.742 1 97.31 83 VAL A CA 1
ATOM 663 C C . VAL A 1 83 ? 4.051 -1.068 11.977 1 97.31 83 VAL A C 1
ATOM 665 O O . VAL A 1 83 ? 4.211 -2.119 12.602 1 97.31 83 VAL A O 1
ATOM 668 N N . GLY A 1 84 ? 3.061 -0.121 12.344 1 94.75 84 GLY A N 1
ATOM 669 C CA . GLY A 1 84 ? 2.146 -0.347 13.445 1 94.75 84 GLY A CA 1
ATOM 670 C C . GLY A 1 84 ? 2.723 0.059 14.789 1 94.75 84 GLY A C 1
ATOM 671 O O . GLY A 1 84 ? 2.172 -0.286 15.836 1 94.75 84 GLY A O 1
ATOM 672 N N . GLY A 1 85 ? 3.836 0.757 14.828 1 90.81 85 GLY A N 1
ATOM 673 C CA . GLY A 1 85 ? 4.414 1.253 16.062 1 90.81 85 GLY A CA 1
ATOM 674 C C . GLY A 1 85 ? 5.43 0.302 16.672 1 90.81 85 GLY A C 1
ATOM 675 O O . GLY A 1 85 ? 5.82 -0.683 16.047 1 90.81 85 GLY A O 1
ATOM 676 N N . PRO A 1 86 ? 5.727 0.783 17.938 1 87.31 86 PRO A N 1
ATOM 677 C CA . PRO A 1 86 ? 6.66 -0.101 18.641 1 87.31 86 PRO A CA 1
ATOM 678 C C . PRO A 1 86 ? 6.113 -1.517 18.812 1 87.31 86 PRO A C 1
ATOM 680 O O . PRO A 1 86 ? 4.938 -1.692 19.141 1 87.31 86 PRO A O 1
ATOM 683 N N . ASP A 1 87 ? 6.844 -2.49 18.531 1 87.69 87 ASP A N 1
ATOM 684 C CA . ASP A 1 87 ? 6.484 -3.902 18.609 1 87.69 87 ASP A CA 1
ATOM 685 C C . ASP A 1 87 ? 5.613 -4.312 17.422 1 87.69 87 ASP A C 1
ATOM 687 O O . ASP A 1 87 ? 4.895 -5.312 17.484 1 87.69 87 ASP A O 1
ATOM 691 N N . GLY A 1 88 ? 5.551 -3.475 16.531 1 95.25 88 GLY A N 1
ATOM 692 C CA . GLY A 1 88 ? 4.824 -3.783 15.305 1 95.25 88 GLY A CA 1
ATOM 693 C C . GLY A 1 88 ? 5.566 -4.75 14.398 1 95.25 88 GLY A C 1
ATOM 694 O O . GLY A 1 88 ? 6.25 -5.656 14.875 1 95.25 88 GLY A O 1
ATOM 695 N N . LEU A 1 89 ? 5.34 -4.715 13.133 1 97.69 89 LEU A N 1
ATOM 696 C CA . LEU A 1 89 ? 5.926 -5.605 12.133 1 97.69 89 LEU A CA 1
ATOM 697 C C . LEU A 1 89 ? 7.168 -4.98 11.508 1 97.69 89 LEU A C 1
ATOM 699 O O . LEU A 1 89 ? 7.09 -3.916 10.898 1 97.69 89 LEU A O 1
ATOM 703 N N . MET A 1 90 ? 8.297 -5.613 11.688 1 97.62 90 MET A N 1
ATOM 704 C CA . MET A 1 90 ? 9.492 -5.195 10.969 1 97.62 90 MET A CA 1
ATOM 705 C C . MET A 1 90 ? 9.461 -5.68 9.523 1 97.62 90 MET A C 1
ATOM 707 O O . MET A 1 90 ? 9.312 -6.875 9.273 1 97.62 90 MET A O 1
ATOM 711 N N . VAL A 1 91 ? 9.555 -4.727 8.609 1 97.44 91 VAL A N 1
ATOM 712 C CA . VAL A 1 91 ? 9.469 -5.016 7.18 1 97.44 91 VAL A CA 1
ATOM 713 C C . VAL A 1 91 ? 10.797 -4.691 6.504 1 97.44 91 VAL A C 1
ATOM 715 O O . VAL A 1 91 ? 11.414 -3.668 6.801 1 97.44 91 VAL A O 1
ATOM 718 N N . GLU A 1 92 ? 11.203 -5.566 5.621 1 96.69 92 GLU A N 1
ATOM 719 C CA . GLU A 1 92 ? 12.375 -5.344 4.781 1 96.69 92 GLU A CA 1
ATOM 720 C C . GLU A 1 92 ? 11.977 -5.141 3.32 1 96.69 92 GLU A C 1
ATOM 722 O O . GLU A 1 92 ? 11.109 -5.844 2.805 1 96.69 92 GLU A O 1
ATOM 727 N N . GLN A 1 93 ? 12.602 -4.121 2.752 1 96.06 93 GLN A N 1
ATOM 728 C CA . GLN A 1 93 ? 12.297 -3.764 1.369 1 96.06 93 GLN A CA 1
ATOM 729 C C . GLN A 1 93 ? 13.516 -3.941 0.473 1 96.06 93 GLN A C 1
ATOM 731 O O . GLN A 1 93 ? 14.625 -3.529 0.831 1 96.06 93 GLN A O 1
ATOM 736 N N . TYR A 1 94 ? 13.273 -4.562 -0.715 1 95.12 94 TYR A N 1
ATOM 737 C CA . TYR A 1 94 ? 14.336 -4.852 -1.677 1 95.12 94 TYR A CA 1
ATOM 738 C C . TYR A 1 94 ? 13.969 -4.336 -3.062 1 95.12 94 TYR A C 1
ATOM 740 O O . TYR A 1 94 ? 12.789 -4.125 -3.363 1 95.12 94 TYR A O 1
ATOM 748 N N . HIS A 1 95 ? 15.055 -4.215 -3.852 1 94.19 95 HIS A N 1
ATOM 749 C CA . HI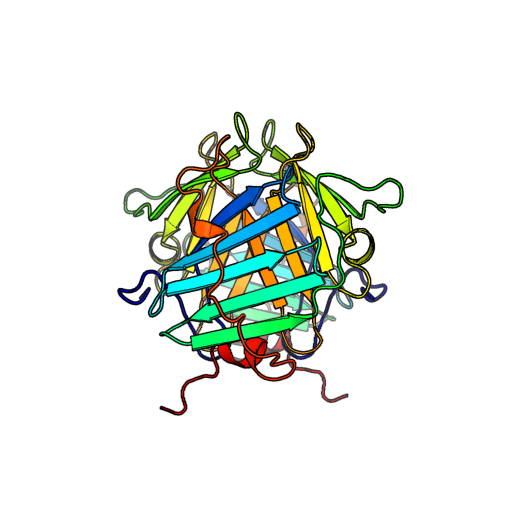S A 1 95 ? 14.805 -3.91 -5.258 1 94.19 95 HIS A CA 1
ATOM 750 C C . HIS A 1 95 ? 14.141 -5.086 -5.965 1 94.19 95 HIS A C 1
ATOM 752 O O . HIS A 1 95 ? 14.641 -6.207 -5.922 1 94.19 95 HIS A O 1
ATOM 758 N N . LEU A 1 96 ? 13.039 -4.734 -6.602 1 92.75 96 LEU A N 1
ATOM 759 C CA . LEU A 1 96 ? 12.281 -5.773 -7.289 1 92.75 96 LEU A CA 1
ATOM 760 C C . LEU A 1 96 ? 13.125 -6.445 -8.367 1 92.75 96 LEU A C 1
ATOM 762 O O . LEU A 1 96 ? 13.023 -7.656 -8.578 1 92.75 96 LEU A O 1
ATOM 766 N N . ASN A 1 97 ? 13.969 -5.734 -9 1 92.62 97 ASN A N 1
ATOM 767 C CA . ASN A 1 97 ? 14.805 -6.211 -10.094 1 92.62 97 ASN A CA 1
ATOM 768 C C . ASN A 1 97 ? 15.703 -7.367 -9.656 1 92.62 97 ASN A C 1
ATOM 770 O O . ASN A 1 97 ? 16.047 -8.227 -10.469 1 92.62 97 ASN A O 1
ATOM 774 N N . ASP A 1 98 ? 16.047 -7.43 -8.422 1 93.94 98 ASP A N 1
ATOM 775 C CA . ASP A 1 98 ? 16.922 -8.492 -7.918 1 93.94 98 ASP A CA 1
ATOM 776 C C . ASP A 1 98 ? 16.172 -9.82 -7.824 1 93.94 98 ASP A C 1
ATOM 778 O O . ASP A 1 98 ? 16.781 -10.883 -7.73 1 93.94 98 ASP A O 1
ATOM 782 N N . PHE A 1 99 ? 14.844 -9.781 -7.785 1 92 99 PHE A N 1
ATOM 783 C CA . PHE A 1 99 ? 13.992 -10.961 -7.703 1 92 99 PHE A CA 1
ATOM 784 C C . PHE A 1 99 ? 13.414 -11.312 -9.07 1 92 99 PHE A C 1
ATOM 786 O O . PHE A 1 99 ? 13.344 -12.484 -9.438 1 92 99 PHE A O 1
ATOM 793 N N . LEU A 1 100 ? 12.969 -10.297 -9.781 1 90.69 100 LEU A N 1
ATOM 794 C CA . LEU A 1 100 ? 12.367 -10.375 -11.109 1 90.69 100 LEU A CA 1
ATOM 795 C C . LEU A 1 100 ? 13.094 -9.453 -12.086 1 90.69 100 LEU A C 1
ATOM 797 O O . LEU A 1 100 ? 12.68 -8.312 -12.289 1 90.69 100 LEU A O 1
ATOM 801 N N . PRO A 1 101 ? 14.125 -9.984 -12.711 1 89.62 101 PRO A N 1
ATOM 802 C CA . PRO A 1 101 ? 14.992 -9.141 -13.539 1 89.62 101 PRO A CA 1
ATOM 803 C C . PRO A 1 101 ? 14.211 -8.375 -14.609 1 89.62 101 PRO A C 1
ATOM 805 O O . PRO A 1 101 ? 13.367 -8.961 -15.297 1 89.62 101 PRO A O 1
ATOM 808 N N . GLY A 1 102 ? 14.492 -7.023 -14.617 1 88.94 102 GLY A N 1
ATOM 809 C CA . GLY A 1 102 ? 13.875 -6.188 -15.633 1 88.94 102 GLY A CA 1
ATOM 810 C C . GLY A 1 102 ? 12.672 -5.414 -15.117 1 88.94 102 GLY A C 1
ATOM 811 O O . GLY A 1 102 ? 12.211 -4.477 -15.766 1 88.94 102 GLY A O 1
ATOM 812 N N . LEU A 1 103 ? 12.148 -5.887 -14 1 88.94 103 LEU A N 1
ATOM 813 C CA . LEU A 1 103 ? 11.008 -5.184 -13.43 1 88.94 103 LEU A CA 1
ATOM 814 C C . LEU A 1 103 ? 11.461 -4.16 -12.391 1 88.94 103 LEU A C 1
ATOM 816 O O . LEU A 1 103 ? 12.281 -4.469 -11.523 1 88.94 103 LEU A O 1
ATOM 820 N N . LYS A 1 104 ? 10.906 -2.926 -12.555 1 91 104 LYS A N 1
ATOM 821 C CA . LYS A 1 104 ? 11.242 -1.855 -11.617 1 91 104 LYS A CA 1
ATOM 822 C C . LYS A 1 104 ? 10.242 -1.797 -10.469 1 91 104 LYS A C 1
ATOM 824 O O . LYS A 1 104 ? 9.047 -2.02 -10.664 1 91 104 LYS A O 1
ATOM 829 N N . GLY A 1 105 ? 10.766 -1.558 -9.312 1 92.56 105 GLY A N 1
ATOM 830 C CA . GLY A 1 105 ? 9.914 -1.446 -8.141 1 92.56 105 GLY A CA 1
ATOM 831 C C . GLY A 1 105 ? 10.539 -2.023 -6.891 1 92.56 105 GLY A C 1
ATOM 832 O O . GLY A 1 105 ? 11.766 -2.016 -6.742 1 92.56 105 GLY A O 1
ATOM 833 N N . TYR A 1 106 ? 9.703 -2.365 -6.012 1 94.5 106 TYR A N 1
ATOM 834 C CA . TYR A 1 106 ? 10.227 -2.953 -4.785 1 94.5 106 TYR A CA 1
ATOM 835 C C . TYR A 1 106 ? 9.398 -4.16 -4.359 1 94.5 106 TYR A C 1
ATOM 837 O O . TYR A 1 106 ? 8.266 -4.34 -4.824 1 94.5 106 TYR A O 1
ATOM 845 N N . ILE A 1 107 ? 9.969 -5 -3.521 1 94.19 107 ILE A N 1
ATOM 846 C CA . ILE A 1 107 ? 9.32 -6.133 -2.875 1 94.19 107 ILE A CA 1
ATOM 847 C C . ILE A 1 107 ? 9.633 -6.129 -1.381 1 94.19 107 ILE A C 1
ATOM 849 O O . ILE A 1 107 ? 10.742 -5.77 -0.974 1 94.19 107 ILE A O 1
ATOM 853 N N . GLN A 1 108 ? 8.586 -6.535 -0.611 1 95.88 108 GLN A N 1
ATOM 854 C CA . GLN A 1 108 ? 8.711 -6.438 0.839 1 95.88 108 GLN A CA 1
ATOM 855 C C . GLN A 1 108 ? 8.414 -7.773 1.51 1 95.88 108 GLN A C 1
ATOM 857 O O . GLN A 1 108 ? 7.492 -8.484 1.107 1 95.88 108 GLN A O 1
ATOM 862 N N . PHE A 1 109 ? 9.273 -8.016 2.561 1 95.94 109 PHE A N 1
ATOM 863 C CA . PHE A 1 109 ? 9.094 -9.203 3.387 1 95.94 109 PHE A CA 1
ATOM 864 C C . PHE A 1 109 ? 9.117 -8.844 4.867 1 95.94 109 PHE A C 1
ATOM 866 O O . PHE A 1 109 ? 9.742 -7.859 5.262 1 95.94 109 PHE A O 1
ATOM 873 N N . SER A 1 110 ? 8.344 -9.656 5.617 1 96.38 110 SER A N 1
ATOM 874 C CA . SER A 1 110 ? 8.539 -9.555 7.059 1 96.38 110 SER A CA 1
ATOM 875 C C . SER A 1 110 ? 9.945 -9.992 7.457 1 96.38 110 SER A C 1
ATOM 877 O O . SER A 1 110 ? 10.484 -10.945 6.895 1 96.38 110 SER A O 1
ATOM 879 N N . ARG A 1 111 ? 10.539 -9.195 8.359 1 94.06 111 ARG A N 1
ATOM 880 C CA . ARG A 1 111 ? 11.867 -9.594 8.82 1 94.06 111 ARG A CA 1
ATOM 881 C C . ARG A 1 111 ? 11.844 -10.984 9.438 1 94.06 111 ARG A C 1
ATOM 883 O O . ARG A 1 111 ? 12.734 -11.805 9.172 1 94.06 111 ARG A O 1
ATOM 890 N N . ALA A 1 112 ? 10.82 -11.133 10.281 1 92.06 112 ALA A N 1
ATOM 891 C CA . ALA A 1 112 ? 10.672 -12.461 10.867 1 92.06 112 ALA A CA 1
ATOM 892 C C . ALA A 1 112 ? 9.969 -13.414 9.906 1 92.06 112 ALA A C 1
ATOM 894 O O . ALA A 1 112 ? 8.844 -13.156 9.477 1 92.06 112 ALA A O 1
ATOM 895 N N . GLY A 1 113 ? 10.633 -14.508 9.422 1 91.69 113 GLY A N 1
ATOM 896 C CA . GLY A 1 113 ? 10.008 -15.57 8.656 1 91.69 113 GLY A CA 1
ATOM 897 C C . GLY A 1 113 ? 10.07 -15.336 7.16 1 91.69 113 GLY A C 1
ATOM 898 O O . GLY A 1 113 ? 9.695 -16.219 6.375 1 91.69 113 GLY A O 1
ATOM 899 N N . CYS A 1 114 ? 10.484 -14.156 6.762 1 93.75 114 CYS A N 1
ATOM 900 C CA . CYS A 1 114 ? 10.602 -13.836 5.344 1 93.75 114 CYS A CA 1
ATOM 901 C C . CYS A 1 114 ? 9.281 -14.047 4.621 1 93.75 114 CYS A C 1
ATOM 903 O O . CYS A 1 114 ? 9.234 -14.664 3.555 1 93.75 114 CYS A O 1
ATOM 905 N N . LEU A 1 115 ? 8.203 -13.617 5.219 1 94.19 115 LEU A N 1
ATOM 906 C CA . LEU A 1 115 ? 6.883 -13.734 4.617 1 94.19 115 LEU A CA 1
ATOM 907 C C . LEU A 1 115 ? 6.559 -12.516 3.766 1 94.19 115 LEU A C 1
ATOM 909 O O . LEU A 1 115 ? 6.887 -11.391 4.141 1 94.19 115 LEU A O 1
ATOM 913 N N . PRO A 1 116 ? 5.918 -12.773 2.602 1 94.19 116 PRO A N 1
ATOM 914 C CA . PRO A 1 116 ? 5.621 -11.625 1.734 1 94.19 116 PRO A CA 1
ATOM 915 C C . PRO A 1 116 ? 4.676 -10.617 2.387 1 94.19 116 PRO A C 1
ATOM 917 O O . PRO A 1 116 ? 3.736 -11.008 3.082 1 94.19 116 PRO A O 1
ATOM 920 N N . VAL A 1 117 ? 5.008 -9.32 2.186 1 95.94 117 VAL A N 1
ATOM 921 C CA . VAL A 1 117 ? 4.18 -8.258 2.73 1 95.94 117 VAL A CA 1
ATOM 922 C C . VAL A 1 117 ? 3.551 -7.457 1.592 1 95.94 117 VAL A C 1
ATOM 924 O O . VAL A 1 117 ? 2.34 -7.219 1.585 1 95.94 117 VAL A O 1
ATOM 927 N N . SER A 1 118 ? 4.34 -6.996 0.704 1 95.44 118 SER A N 1
ATOM 928 C CA . SER A 1 118 ? 3.82 -6.23 -0.425 1 95.44 118 SER A CA 1
ATOM 929 C C . SER A 1 118 ? 4.816 -6.199 -1.578 1 95.44 118 SER A C 1
ATOM 931 O O . SER A 1 118 ? 5.984 -6.551 -1.405 1 95.44 118 SER A O 1
ATOM 933 N N . GLN A 1 119 ? 4.305 -5.887 -2.727 1 93.5 119 GLN A N 1
ATOM 934 C CA . GLN A 1 119 ? 5.098 -5.727 -3.939 1 93.5 119 GLN A CA 1
ATOM 935 C C . GLN A 1 119 ? 4.559 -4.59 -4.805 1 93.5 119 GLN A C 1
ATOM 937 O O . GLN A 1 119 ? 3.348 -4.461 -4.984 1 93.5 119 GLN A O 1
ATOM 942 N N . ALA A 1 120 ? 5.457 -3.779 -5.293 1 92.81 120 ALA A N 1
ATOM 943 C CA . ALA A 1 120 ? 5.09 -2.723 -6.234 1 92.81 120 ALA A CA 1
ATOM 944 C C . ALA A 1 120 ? 5.934 -2.797 -7.5 1 92.81 120 ALA A C 1
ATOM 946 O O . ALA A 1 120 ? 7.152 -2.98 -7.434 1 92.81 120 ALA A O 1
ATOM 947 N N . GLN A 1 121 ? 5.27 -2.719 -8.562 1 91.06 121 GLN A N 1
ATOM 948 C CA . GLN A 1 121 ? 5.918 -2.641 -9.867 1 91.06 121 GLN A CA 1
ATOM 949 C C . GLN A 1 121 ? 5.625 -1.308 -10.555 1 91.06 121 GLN A C 1
ATOM 951 O O . GLN A 1 121 ? 4.469 -0.878 -10.617 1 91.06 121 GLN A O 1
ATOM 956 N N . PHE A 1 122 ? 6.734 -0.704 -11.07 1 89.5 122 PHE A N 1
ATOM 957 C CA . PHE A 1 122 ? 6.621 0.604 -11.711 1 89.5 122 PHE A CA 1
ATOM 958 C C . PHE A 1 122 ? 6.848 0.496 -13.211 1 89.5 122 PHE A C 1
ATOM 960 O O . PHE A 1 122 ? 7.828 -0.108 -13.656 1 89.5 122 PHE A O 1
ATOM 967 N N . THR A 1 123 ? 5.934 0.956 -13.922 1 86.94 123 THR A N 1
ATOM 968 C CA . THR A 1 123 ? 6.137 1.227 -15.336 1 86.94 123 THR A CA 1
ATOM 969 C C . THR A 1 123 ? 6.059 2.725 -15.617 1 86.94 123 THR A C 1
ATOM 971 O O . THR A 1 123 ? 5.84 3.521 -14.703 1 86.94 123 THR A O 1
ATOM 974 N N . ASP A 1 124 ? 6.293 3.055 -16.891 1 80.38 124 ASP A N 1
ATOM 975 C CA . ASP A 1 124 ? 6.234 4.477 -17.203 1 80.38 124 ASP A CA 1
ATOM 976 C C . ASP A 1 124 ? 4.812 5.016 -17.062 1 80.38 124 ASP A C 1
ATOM 978 O O . ASP A 1 124 ? 4.617 6.195 -16.766 1 80.38 124 ASP A O 1
ATOM 982 N N . THR A 1 125 ? 3.885 4.164 -17.203 1 79.81 125 THR A N 1
ATOM 983 C CA . THR A 1 125 ? 2.514 4.648 -17.312 1 79.81 125 THR A CA 1
ATOM 984 C C . THR A 1 125 ? 1.7 4.254 -16.094 1 79.81 125 THR A C 1
ATOM 986 O O . THR A 1 125 ? 0.746 4.945 -15.719 1 79.81 125 THR A O 1
ATOM 989 N N . HIS A 1 126 ? 2.051 3.137 -15.445 1 83.25 126 HIS A N 1
ATOM 990 C CA . HIS A 1 126 ? 1.208 2.707 -14.328 1 83.25 126 HIS A CA 1
ATOM 991 C C . HIS A 1 126 ? 2.033 2.027 -13.242 1 83.25 126 HIS A C 1
ATOM 993 O O . HIS A 1 126 ? 3.178 1.634 -13.484 1 83.25 126 HIS A O 1
ATOM 999 N N . VAL A 1 127 ? 1.396 2.057 -12.086 1 86.69 127 VAL A N 1
ATOM 1000 C CA . VAL A 1 127 ? 1.928 1.342 -10.93 1 86.69 127 VAL A CA 1
ATOM 1001 C C . VAL A 1 127 ? 0.999 0.187 -10.562 1 86.69 127 VAL A C 1
ATOM 1003 O O . VAL A 1 127 ? -0.224 0.35 -10.539 1 86.69 127 VAL A O 1
ATOM 1006 N N . THR A 1 128 ? 1.574 -1.044 -10.375 1 87.5 128 THR A N 1
ATOM 1007 C CA . THR A 1 128 ? 0.84 -2.166 -9.797 1 87.5 128 THR A CA 1
ATOM 1008 C C . THR A 1 128 ? 1.354 -2.49 -8.398 1 87.5 128 THR A C 1
ATOM 1010 O O . THR A 1 128 ? 2.561 -2.637 -8.195 1 87.5 128 THR A O 1
ATOM 1013 N N . LYS A 1 129 ? 0.43 -2.498 -7.5 1 90.19 129 LYS A N 1
ATOM 1014 C CA . LYS A 1 129 ? 0.792 -2.85 -6.129 1 90.19 129 LYS A CA 1
ATOM 1015 C C . LYS A 1 129 ? -0.036 -4.031 -5.629 1 90.19 129 LYS A C 1
ATOM 1017 O O . LYS A 1 129 ? -1.243 -4.094 -5.867 1 90.19 129 LYS A O 1
ATOM 1022 N N . VAL A 1 130 ? 0.66 -4.938 -4.926 1 91.25 130 VAL A N 1
ATOM 1023 C CA . VAL A 1 130 ? 0.027 -6.109 -4.332 1 91.25 130 VAL A CA 1
ATOM 1024 C C . VAL A 1 130 ? 0.361 -6.176 -2.842 1 91.25 130 VAL A C 1
ATOM 1026 O O . VAL A 1 130 ? 1.524 -6.047 -2.453 1 91.25 130 VAL A O 1
ATOM 1029 N N . GLY A 1 131 ? -0.65 -6.227 -2.053 1 93.75 131 GLY A N 1
ATOM 1030 C CA . GLY A 1 131 ? -0.48 -6.531 -0.64 1 93.75 131 GLY A CA 1
ATOM 1031 C C . GLY A 1 131 ? -0.883 -7.949 -0.281 1 93.75 131 GLY A C 1
ATOM 1032 O O . GLY A 1 131 ? -1.816 -8.5 -0.866 1 93.75 131 GLY A O 1
ATOM 1033 N N . VAL A 1 132 ? -0.164 -8.516 0.661 1 94.94 132 VAL A N 1
ATOM 1034 C CA . VAL A 1 132 ? -0.43 -9.883 1.079 1 94.94 132 VAL A CA 1
ATOM 1035 C C . VAL A 1 132 ? -0.833 -9.906 2.551 1 94.94 132 VAL A C 1
ATOM 1037 O O . VAL A 1 132 ? -0.203 -9.25 3.383 1 94.94 132 VAL A O 1
ATOM 1040 N N . ALA A 1 133 ? -1.87 -10.641 2.83 1 96.25 133 ALA A N 1
ATOM 1041 C CA . ALA A 1 133 ? -2.336 -10.773 4.211 1 96.25 133 ALA A CA 1
ATOM 1042 C C . ALA A 1 133 ? -2.953 -12.148 4.449 1 96.25 133 ALA A C 1
ATOM 1044 O O . ALA A 1 133 ? -3.125 -12.93 3.514 1 96.25 133 ALA A O 1
ATOM 1045 N N . ASN A 1 134 ? -3.201 -12.422 5.672 1 96 134 ASN A N 1
ATOM 1046 C CA . ASN A 1 134 ? -3.885 -13.633 6.121 1 96 134 ASN A CA 1
ATOM 1047 C C . ASN A 1 134 ? -3.26 -14.891 5.52 1 96 134 ASN A C 1
ATOM 1049 O O . ASN A 1 134 ? -3.961 -15.727 4.949 1 96 134 ASN A O 1
ATOM 1053 N N . ILE A 1 135 ? -1.938 -15 5.75 1 94.06 135 ILE A N 1
ATOM 1054 C CA . ILE A 1 135 ? -1.179 -16.125 5.227 1 94.06 135 ILE A CA 1
ATOM 1055 C C . ILE A 1 135 ? -1.482 -17.375 6.047 1 94.06 135 ILE A C 1
ATOM 1057 O O . ILE A 1 135 ? -1.44 -17.344 7.277 1 94.06 135 ILE A O 1
ATOM 1061 N N . THR A 1 136 ? -1.842 -18.422 5.398 1 92.06 136 THR A N 1
ATOM 1062 C CA . THR A 1 136 ? -2.057 -19.719 6.039 1 92.06 136 THR A CA 1
ATOM 1063 C C . THR A 1 136 ? -1.269 -20.812 5.324 1 92.06 136 THR A C 1
ATOM 1065 O O . THR A 1 136 ? -0.948 -20.688 4.145 1 92.06 136 THR A O 1
ATOM 1068 N N . VAL A 1 137 ? -0.919 -21.781 6.156 1 89.69 137 VAL A N 1
ATOM 1069 C CA . VAL A 1 137 ? -0.234 -22.938 5.574 1 89.69 137 VAL A CA 1
ATOM 1070 C C . VAL A 1 137 ? -1.256 -23.891 4.969 1 89.69 137 VAL A C 1
ATOM 1072 O O . VAL A 1 137 ? -2.346 -24.078 5.516 1 89.69 137 VAL A O 1
ATOM 1075 N N . GLY A 1 138 ? -0.855 -24.422 3.793 1 90.12 138 GLY A N 1
ATOM 1076 C CA . GLY A 1 138 ? -1.695 -25.406 3.131 1 90.12 138 GLY A CA 1
ATOM 1077 C C . GLY A 1 138 ? -2.467 -24.844 1.956 1 90.12 138 GLY A C 1
ATOM 1078 O O . GLY A 1 138 ? -2.822 -23.656 1.951 1 90.12 138 GLY A O 1
ATOM 1079 N N . ILE A 1 139 ? -2.711 -25.688 0.936 1 91.38 139 ILE A N 1
ATOM 1080 C CA . ILE A 1 139 ? -3.5 -25.344 -0.244 1 91.38 139 ILE A CA 1
ATOM 1081 C C . ILE A 1 139 ? -4.914 -25.906 -0.092 1 91.38 139 ILE A C 1
ATOM 1083 O O . ILE A 1 139 ? -5.113 -27.109 -0.035 1 91.38 139 ILE A O 1
ATOM 1087 N N . LYS A 1 140 ? -5.852 -25.031 -0.039 1 88.56 140 LYS A N 1
ATOM 1088 C CA . LYS A 1 140 ? -7.234 -25.422 0.214 1 88.56 140 LYS A CA 1
ATOM 1089 C C . LYS A 1 140 ? -7.836 -26.125 -0.999 1 88.56 140 LYS A C 1
ATOM 1091 O O . LYS A 1 140 ? -8.523 -27.141 -0.856 1 88.56 140 LYS A O 1
ATOM 1096 N N . ASP A 1 141 ? -7.691 -25.609 -2.193 1 92.81 141 ASP A N 1
ATOM 1097 C CA . ASP A 1 141 ? -8.18 -26.172 -3.445 1 92.81 141 ASP A CA 1
ATOM 1098 C C . ASP A 1 141 ? -7.039 -26.391 -4.438 1 92.81 141 ASP A C 1
ATOM 1100 O O . ASP A 1 141 ? -6.648 -25.453 -5.145 1 92.81 141 ASP A O 1
ATOM 1104 N N . PRO A 1 142 ? -6.594 -27.641 -4.531 1 92.75 142 PRO A N 1
ATOM 1105 C CA . PRO A 1 142 ? -5.465 -27.891 -5.43 1 92.75 142 PRO A CA 1
ATOM 1106 C C . PRO A 1 142 ? -5.805 -27.625 -6.895 1 92.75 142 PRO A C 1
ATOM 1108 O O . PRO A 1 142 ? -4.906 -27.484 -7.727 1 92.75 142 PRO A O 1
ATOM 1111 N N . ASN A 1 143 ? -7.082 -27.484 -7.203 1 94.5 143 ASN A N 1
ATOM 1112 C CA . ASN A 1 143 ? -7.488 -27.281 -8.594 1 94.5 143 ASN A CA 1
ATOM 1113 C C . ASN A 1 143 ? -7.195 -25.859 -9.062 1 94.5 143 ASN A C 1
ATOM 1115 O O . ASN A 1 143 ? -7.301 -25.562 -10.258 1 94.5 143 ASN A O 1
ATOM 1119 N N . VAL A 1 144 ? -6.75 -25.062 -8.164 1 95.88 144 VAL A N 1
ATOM 1120 C CA . VAL A 1 144 ? -6.473 -23.672 -8.547 1 95.88 144 VAL A CA 1
ATOM 1121 C C . VAL A 1 144 ? -5.289 -23.625 -9.508 1 95.88 144 VAL A C 1
ATOM 1123 O O . VAL A 1 144 ? -5.098 -22.641 -10.219 1 95.88 144 VAL A O 1
ATOM 1126 N N . PHE A 1 145 ? -4.512 -24.656 -9.602 1 96.62 145 PHE A N 1
ATOM 1127 C CA . PHE A 1 145 ? -3.324 -24.672 -10.453 1 96.62 145 PHE A CA 1
ATOM 1128 C C . PHE A 1 145 ? -3.637 -25.312 -11.805 1 96.62 145 PHE A C 1
ATOM 1130 O O . PHE A 1 145 ? -2.777 -25.359 -12.688 1 96.62 145 PHE A O 1
ATOM 1137 N N . ASP A 1 146 ? -4.871 -25.719 -11.961 1 94.5 146 ASP A N 1
ATOM 1138 C CA . ASP A 1 146 ? -5.238 -26.391 -13.203 1 94.5 146 ASP A CA 1
ATOM 1139 C C . ASP A 1 146 ? -5.328 -25.406 -14.359 1 94.5 146 ASP A C 1
ATOM 1141 O O . ASP A 1 146 ? -5.82 -24.297 -14.203 1 94.5 146 ASP A O 1
ATOM 1145 N N . VAL A 1 147 ? -4.848 -25.938 -15.523 1 93.25 147 VAL A N 1
ATOM 1146 C CA . VAL A 1 147 ? -4.973 -25.172 -16.766 1 93.25 147 VAL A CA 1
ATOM 1147 C C . VAL A 1 147 ? -5.746 -25.984 -17.797 1 93.25 147 VAL A C 1
ATOM 1149 O O . VAL A 1 147 ? -5.672 -27.219 -17.812 1 93.25 147 VAL A O 1
ATOM 1152 N N . PRO A 1 148 ? -6.512 -25.234 -18.609 1 89.25 148 PRO A N 1
ATOM 1153 C CA . PRO A 1 148 ? -7.285 -25.969 -19.625 1 89.25 148 PRO A CA 1
ATOM 1154 C C . PRO A 1 148 ? -6.406 -26.797 -20.547 1 89.25 148 PRO A C 1
ATOM 1156 O O . PRO A 1 148 ? -5.242 -26.453 -20.766 1 89.25 148 PRO A O 1
ATOM 1159 N N . SER A 1 149 ? -6.992 -27.922 -21.094 1 83.38 149 SER A N 1
ATOM 1160 C CA . SER A 1 149 ? -6.422 -28.75 -22.156 1 83.38 149 SER A CA 1
ATOM 1161 C C . SER A 1 149 ? -7.281 -28.688 -23.422 1 83.38 149 SER A C 1
ATOM 1163 O O . SER A 1 149 ? -8.484 -28.969 -23.359 1 83.38 149 SER A O 1
ATOM 1165 N N . PRO A 1 150 ? -6.746 -28.266 -24.547 1 80.5 150 PRO A N 1
ATOM 1166 C CA . PRO A 1 150 ? -5.367 -27.828 -24.781 1 80.5 150 PRO A CA 1
ATOM 1167 C C . PRO A 1 150 ? -5.055 -26.5 -24.094 1 80.5 150 PRO A C 1
ATOM 1169 O O . PRO A 1 150 ? -5.969 -25.781 -23.672 1 80.5 150 PRO A O 1
ATOM 1172 N N . PRO A 1 151 ? -3.725 -26.203 -24.016 1 77.69 151 PRO A N 1
ATOM 1173 C CA . PRO A 1 151 ? -3.328 -25 -23.297 1 77.69 151 PRO A CA 1
ATOM 1174 C C . PRO A 1 151 ? -3.846 -23.719 -23.953 1 77.69 151 PRO A C 1
ATOM 1176 O O . PRO A 1 151 ? -4.133 -23.719 -25.156 1 77.69 151 PRO A O 1
ATOM 1179 N N . CYS A 1 152 ? -3.971 -22.719 -23.109 1 87.5 152 CYS A N 1
ATOM 1180 C CA . CYS A 1 152 ? -4.375 -21.391 -23.562 1 87.5 152 CYS A CA 1
ATOM 1181 C C . CYS A 1 152 ? -3.467 -20.906 -24.688 1 87.5 152 CYS A C 1
ATOM 1183 O O . CYS A 1 152 ? -2.258 -21.141 -24.656 1 87.5 152 CYS A O 1
ATOM 1185 N N . PRO A 1 153 ? -4.055 -20.312 -25.797 1 85.88 153 PRO A N 1
ATOM 1186 C CA . PRO A 1 153 ? -3.211 -19.781 -26.875 1 85.88 153 PRO A CA 1
ATOM 1187 C C . PRO A 1 153 ? -2.258 -18.688 -26.391 1 85.88 153 PRO A C 1
ATOM 1189 O O . PRO A 1 153 ? -2.584 -17.953 -25.453 1 85.88 153 PRO A O 1
ATOM 1192 N N . MET A 1 154 ? -1.027 -18.688 -27.031 1 78.75 154 MET A N 1
ATOM 1193 C CA . MET A 1 154 ? -0.046 -17.656 -26.719 1 78.75 154 MET A CA 1
ATOM 1194 C C . MET A 1 154 ? -0.538 -16.281 -27.156 1 78.75 154 MET A C 1
ATOM 1196 O O . MET A 1 154 ? -1.018 -16.125 -28.281 1 78.75 154 MET A O 1
ATOM 1200 N N . ASP A 1 155 ? -0.802 -15.422 -26.188 1 68.81 155 ASP A N 1
ATOM 1201 C CA . ASP A 1 155 ? -1.161 -14.039 -26.5 1 68.81 155 ASP A CA 1
ATOM 1202 C C . ASP A 1 155 ? -0.23 -13.055 -25.797 1 68.81 155 ASP A C 1
ATOM 1204 O O . ASP A 1 155 ? -0.334 -12.852 -24.578 1 68.81 155 ASP A O 1
ATOM 1208 N N . VAL A 1 156 ? 0.861 -12.609 -26.391 1 58.69 156 VAL A N 1
ATOM 1209 C CA . VAL A 1 156 ? 1.859 -11.734 -25.781 1 58.69 156 VAL A CA 1
ATOM 1210 C C . VAL A 1 156 ? 1.276 -10.336 -25.609 1 58.69 156 VAL A C 1
ATOM 1212 O O . VAL A 1 156 ? 1.772 -9.547 -24.797 1 58.69 156 VAL A O 1
ATOM 1215 N N . ASP A 1 157 ? 0.406 -9.898 -26.422 1 53.38 157 ASP A N 1
ATOM 1216 C CA . ASP A 1 157 ? 0.024 -8.492 -26.453 1 53.38 157 ASP A CA 1
ATOM 1217 C C . ASP A 1 157 ? -1.136 -8.219 -25.5 1 53.38 157 ASP A C 1
ATOM 1219 O O . ASP A 1 157 ? -1.218 -7.137 -24.922 1 53.38 157 ASP A O 1
ATOM 1223 N N . SER A 1 158 ? -2.039 -9.047 -25.391 1 46.97 158 SER A N 1
ATOM 1224 C CA . SER A 1 158 ? -3.414 -8.719 -25.031 1 46.97 158 SER A CA 1
ATOM 1225 C C . SER A 1 158 ? -3.592 -8.664 -23.516 1 46.97 158 SER A C 1
ATOM 1227 O O . SER A 1 158 ? -4.535 -8.047 -23.016 1 46.97 158 SER A O 1
ATOM 1229 N N . VAL A 1 159 ? -2.91 -9.367 -22.781 1 43.03 159 VAL A N 1
ATOM 1230 C CA . VAL A 1 159 ? -3.52 -9.703 -21.484 1 43.03 159 VAL A CA 1
ATOM 1231 C C . VAL A 1 159 ? -3.484 -8.484 -20.562 1 43.03 159 VAL A C 1
ATOM 1233 O O . VAL A 1 159 ? -4.449 -8.211 -19.844 1 43.03 159 VAL A O 1
ATOM 1236 N N . VAL A 1 160 ? -2.348 -7.969 -20.438 1 44.34 160 VAL A N 1
ATOM 1237 C CA . VAL A 1 160 ? -2.238 -6.949 -19.406 1 44.34 160 VAL A CA 1
ATOM 1238 C C . VAL A 1 160 ? -3.215 -5.809 -19.703 1 44.34 160 VAL A C 1
ATOM 1240 O O . VAL A 1 160 ? -3.66 -5.113 -18.781 1 44.34 160 VAL A O 1
ATOM 1243 N N . ASN A 1 161 ? -3.426 -5.621 -20.969 1 42.22 161 ASN A N 1
ATOM 1244 C CA . ASN A 1 161 ? -4.398 -4.59 -21.328 1 42.22 161 ASN A CA 1
ATOM 1245 C C . ASN A 1 161 ? -5.773 -4.891 -20.734 1 42.22 161 ASN A C 1
ATOM 1247 O O . ASN A 1 161 ? -6.523 -3.975 -20.406 1 42.22 161 ASN A O 1
ATOM 1251 N N . GLN A 1 162 ? -6.098 -6.066 -20.766 1 37.41 162 GLN A N 1
ATOM 1252 C CA . GLN A 1 162 ? -7.43 -6.43 -20.297 1 37.41 162 GLN A CA 1
ATOM 1253 C C . GLN A 1 162 ? -7.527 -6.301 -18.781 1 37.41 162 GLN A C 1
ATOM 1255 O O . GLN A 1 162 ? -8.594 -5.961 -18.25 1 37.41 162 GLN A O 1
ATOM 1260 N N . LEU A 1 163 ? -6.566 -6.848 -18.266 1 40.69 163 LEU A N 1
ATOM 1261 C CA . LEU A 1 163 ? -6.68 -6.75 -16.812 1 40.69 163 LEU A CA 1
ATOM 1262 C C . LEU A 1 163 ? -6.629 -5.297 -16.359 1 40.69 163 LEU A C 1
ATOM 1264 O O . LEU A 1 163 ? -6.926 -4.992 -15.195 1 40.69 163 LEU A O 1
ATOM 1268 N N . LEU A 1 164 ? -5.758 -4.629 -17.141 1 38.97 164 LEU A N 1
ATOM 1269 C CA . LEU A 1 164 ? -5.836 -3.203 -16.859 1 38.97 164 LEU A CA 1
ATOM 1270 C C . LEU A 1 164 ? -7.184 -2.635 -17.281 1 38.97 164 LEU A C 1
ATOM 1272 O O . LEU A 1 164 ? -7.648 -2.9 -18.391 1 38.97 164 LEU A O 1
ATOM 1276 N N . ILE A 1 165 ? -8.031 -2.395 -16.391 1 36.41 165 ILE A N 1
ATOM 1277 C CA . ILE A 1 165 ? -9.375 -1.834 -16.562 1 36.41 165 ILE A CA 1
ATOM 1278 C C . ILE A 1 165 ? -9.375 -0.835 -17.719 1 36.41 165 ILE A C 1
ATOM 1280 O O . ILE A 1 165 ? -8.812 0.259 -17.594 1 36.41 165 ILE A O 1
ATOM 1284 N N . LYS A 1 166 ? -9.086 -1.125 -18.984 1 35.84 166 LYS A N 1
ATOM 1285 C CA . LYS A 1 166 ? -9.555 -0.079 -19.891 1 35.84 166 LYS A CA 1
ATOM 1286 C C . LYS A 1 166 ? -10.875 0.518 -19.406 1 35.84 166 LYS A C 1
ATOM 1288 O O . LYS A 1 166 ? -11.766 -0.212 -18.969 1 35.84 166 LYS A O 1
ATOM 1293 N N . PRO A 1 167 ? -10.914 1.835 -19.125 1 29.41 167 PRO A N 1
ATOM 1294 C CA . PRO A 1 167 ? -12.266 2.396 -19.031 1 29.41 167 PRO A CA 1
ATOM 1295 C C . PRO A 1 167 ? -13.195 1.869 -20.125 1 29.41 167 PRO A C 1
ATOM 1297 O O . PRO A 1 167 ? -12.836 1.848 -21.297 1 29.41 167 PRO A O 1
ATOM 1300 N N . ALA A 1 168 ? -13.93 0.914 -19.891 1 26.52 168 ALA A N 1
ATOM 1301 C CA . ALA A 1 168 ? -14.945 0.62 -20.891 1 26.52 168 ALA A CA 1
ATOM 1302 C C . ALA A 1 168 ? -15.461 1.901 -21.547 1 26.52 168 ALA A C 1
ATOM 1304 O O . ALA A 1 168 ? -15.711 2.895 -20.859 1 26.52 168 ALA A O 1
ATOM 1305 N N . ASP A 1 169 ? -15.016 2.096 -22.781 1 26.42 169 ASP A N 1
ATOM 1306 C CA . ASP A 1 169 ? -15.828 2.994 -23.594 1 26.42 169 ASP A CA 1
ATOM 1307 C C . ASP A 1 169 ? -17.297 2.904 -23.203 1 26.42 169 ASP A C 1
ATOM 1309 O O . ASP A 1 169 ? -17.938 1.855 -23.375 1 26.42 169 ASP A O 1
ATOM 1313 N N . PHE A 1 170 ? -17.625 3.326 -22.016 1 21.02 170 PHE A N 1
ATOM 1314 C CA . PHE A 1 170 ? -19.078 3.473 -22 1 21.02 170 PHE A CA 1
ATOM 1315 C C . PHE A 1 170 ? -19.516 4.594 -22.938 1 21.02 170 PHE A C 1
ATOM 1317 O O . PHE A 1 170 ? -18.781 5.57 -23.141 1 21.02 170 PHE A O 1
ATOM 1324 N N . MET B 1 1 ? 15.195 4.305 -12.938 1 30.61 1 MET B N 1
ATOM 1325 C CA . MET B 1 1 ? 16.031 4.41 -11.742 1 30.61 1 MET B CA 1
ATOM 1326 C C . MET B 1 1 ? 15.484 5.465 -10.789 1 30.61 1 MET B C 1
ATOM 1328 O O . MET B 1 1 ? 14.953 6.488 -11.219 1 30.61 1 MET B O 1
ATOM 1332 N N . PRO B 1 2 ? 15.172 5.016 -9.531 1 37.62 2 PRO B N 1
ATOM 1333 C CA . PRO B 1 2 ? 14.844 6.188 -8.711 1 37.62 2 PRO B CA 1
ATOM 1334 C C . PRO B 1 2 ? 15.75 7.383 -9.008 1 37.62 2 PRO B C 1
ATOM 1336 O O . PRO B 1 2 ? 16.938 7.215 -9.25 1 37.62 2 PRO B O 1
ATOM 1339 N N . ARG B 1 3 ? 15.188 8.32 -9.484 1 40.81 3 ARG B N 1
ATOM 1340 C CA . ARG B 1 3 ? 16.031 9.508 -9.57 1 40.81 3 ARG B CA 1
ATOM 1341 C C . ARG B 1 3 ? 16.703 9.805 -8.234 1 40.81 3 ARG B C 1
ATOM 1343 O O . ARG B 1 3 ? 16.234 9.344 -7.184 1 40.81 3 ARG B O 1
ATOM 1350 N N . ASP B 1 4 ? 17.875 10.25 -8.266 1 40.38 4 ASP B N 1
ATOM 1351 C CA . ASP B 1 4 ? 18.766 10.656 -7.184 1 40.38 4 ASP B CA 1
ATOM 1352 C C . ASP B 1 4 ? 18 11.383 -6.086 1 40.38 4 ASP B C 1
ATOM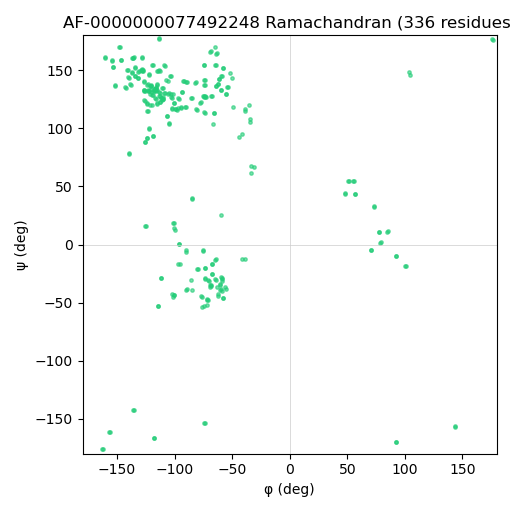 1354 O O . ASP B 1 4 ? 18.578 11.75 -5.059 1 40.38 4 ASP B O 1
ATOM 1358 N N . ASP B 1 5 ? 16.828 11.758 -6.297 1 45.69 5 ASP B N 1
ATOM 1359 C CA . ASP B 1 5 ? 16.234 12.664 -5.328 1 45.69 5 ASP B CA 1
ATOM 1360 C C . ASP B 1 5 ? 15.305 11.914 -4.371 1 45.69 5 ASP B C 1
ATOM 1362 O O . ASP B 1 5 ? 14.477 12.531 -3.691 1 45.69 5 ASP B O 1
ATOM 1366 N N . GLY B 1 6 ? 15.477 10.578 -4.297 1 53.91 6 GLY B N 1
ATOM 1367 C CA . GLY B 1 6 ? 14.656 9.797 -3.387 1 53.91 6 GLY B CA 1
ATOM 1368 C C . GLY B 1 6 ? 13.203 9.703 -3.826 1 53.91 6 GLY B C 1
ATOM 1369 O O . GLY B 1 6 ? 12.367 9.172 -3.098 1 53.91 6 GLY B O 1
ATOM 1370 N N . VAL B 1 7 ? 12.906 10.445 -4.934 1 59 7 VAL B N 1
ATOM 1371 C CA . VAL B 1 7 ? 11.57 10.422 -5.52 1 59 7 VAL B CA 1
ATOM 1372 C C . VAL B 1 7 ? 11.523 9.43 -6.676 1 59 7 VAL B C 1
ATOM 1374 O O . VAL B 1 7 ? 12.422 9.414 -7.523 1 59 7 VAL B O 1
ATOM 1377 N N . VAL B 1 8 ? 10.594 8.5 -6.617 1 71.94 8 VAL B N 1
ATOM 1378 C CA . VAL B 1 8 ? 10.328 7.648 -7.77 1 71.94 8 VAL B CA 1
ATOM 1379 C C . VAL B 1 8 ? 9.086 8.148 -8.508 1 71.94 8 VAL B C 1
ATOM 1381 O O . VAL B 1 8 ? 8.078 8.484 -7.887 1 71.94 8 VAL B O 1
ATOM 1384 N N . ARG B 1 9 ? 9.305 8.469 -9.812 1 72.88 9 ARG B N 1
ATOM 1385 C CA . ARG B 1 9 ? 8.164 9.023 -10.531 1 72.88 9 ARG B CA 1
ATOM 1386 C C . ARG B 1 9 ? 8.039 8.414 -11.922 1 72.88 9 ARG B C 1
ATOM 1388 O O . ARG B 1 9 ? 9.031 7.965 -12.5 1 72.88 9 ARG B O 1
ATOM 1395 N N . GLY B 1 10 ? 6.766 8.297 -12.367 1 71.44 10 GLY B N 1
ATOM 1396 C CA . GLY B 1 10 ? 6.422 7.977 -13.742 1 71.44 10 GLY B CA 1
ATOM 1397 C C . GLY B 1 10 ? 5.637 9.078 -14.43 1 71.44 10 GLY B C 1
ATOM 1398 O O . GLY B 1 10 ? 5.602 10.211 -13.961 1 71.44 10 GLY B O 1
ATOM 1399 N N . GLU B 1 11 ? 5.051 8.742 -15.586 1 73.81 11 GLU B N 1
ATOM 1400 C CA . GLU B 1 11 ? 4.27 9.719 -16.344 1 73.81 11 GLU B CA 1
ATOM 1401 C C . GLU B 1 11 ? 2.99 10.094 -15.602 1 73.81 11 GLU B C 1
ATOM 1403 O O . GLU B 1 11 ? 2.586 11.266 -15.609 1 73.81 11 GLU B O 1
ATOM 1408 N N . ASN B 1 12 ? 2.428 9.102 -14.938 1 76.12 12 ASN B N 1
ATOM 1409 C CA . ASN B 1 12 ? 1.117 9.312 -14.328 1 76.12 12 ASN B CA 1
ATOM 1410 C C . ASN B 1 12 ? 1.136 8.992 -12.836 1 76.12 12 ASN B C 1
ATOM 1412 O O . ASN B 1 12 ? 0.088 8.742 -12.242 1 76.12 12 ASN B O 1
ATOM 1416 N N . TRP B 1 13 ? 2.338 8.914 -12.336 1 79.81 13 TRP B N 1
ATOM 1417 C CA . TRP B 1 13 ? 2.396 8.609 -10.906 1 79.81 13 TRP B CA 1
ATOM 1418 C C . TRP B 1 13 ? 3.672 9.164 -10.281 1 79.81 13 TRP B C 1
ATOM 1420 O O . TRP B 1 13 ? 4.668 9.383 -10.977 1 79.81 13 TRP B O 1
ATOM 1430 N N . THR B 1 14 ? 3.613 9.484 -8.922 1 80.88 14 THR B N 1
ATOM 1431 C CA . THR B 1 14 ? 4.746 9.938 -8.117 1 80.88 14 THR B CA 1
ATOM 1432 C C . THR B 1 14 ? 4.734 9.266 -6.75 1 80.88 14 THR B C 1
ATOM 1434 O O . THR B 1 14 ? 3.67 9.008 -6.188 1 80.88 14 THR B O 1
ATOM 1437 N N . GLN B 1 15 ? 5.844 8.828 -6.262 1 83.5 15 GLN B N 1
ATOM 1438 C CA . GLN B 1 15 ? 6.02 8.328 -4.902 1 83.5 15 GLN B CA 1
ATOM 1439 C C . GLN B 1 15 ? 7.039 9.164 -4.137 1 83.5 15 GLN B C 1
ATOM 1441 O O . GLN B 1 15 ? 8.141 9.414 -4.629 1 83.5 15 GLN B O 1
ATOM 1446 N N . LEU B 1 16 ? 6.59 9.602 -2.904 1 83.56 16 LEU B N 1
ATOM 1447 C CA . LEU B 1 16 ? 7.43 10.406 -2.023 1 83.56 16 LEU B CA 1
ATOM 1448 C C . LEU B 1 16 ? 7.504 9.789 -0.63 1 83.56 16 LEU B C 1
ATOM 1450 O O . LEU B 1 16 ? 6.605 9.039 -0.228 1 83.56 16 LEU B O 1
ATOM 1454 N N . SER B 1 17 ? 8.602 10.016 -0.036 1 86.19 17 SER B N 1
ATOM 1455 C CA . SER B 1 17 ? 8.719 9.727 1.389 1 86.19 17 SER B CA 1
ATOM 1456 C C . SER B 1 17 ? 8.883 11 2.205 1 86.19 17 SER B C 1
ATOM 1458 O O . SER B 1 17 ? 9.367 12.016 1.695 1 86.19 17 SER B O 1
ATOM 1460 N N . GLY B 1 18 ? 8.375 10.969 3.439 1 90.62 18 GLY B N 1
ATOM 1461 C CA . GLY B 1 18 ? 8.477 12.141 4.293 1 90.62 18 GLY B CA 1
ATOM 1462 C C . GLY B 1 18 ? 8.25 11.836 5.762 1 90.62 18 GLY B C 1
ATOM 1463 O O . GLY B 1 18 ? 8.227 10.664 6.156 1 90.62 18 GLY B O 1
ATOM 1464 N N . ILE B 1 19 ? 8.266 12.922 6.504 1 93.56 19 ILE B N 1
ATOM 1465 C CA . ILE B 1 19 ? 8.031 12.852 7.941 1 93.56 19 ILE B CA 1
ATOM 1466 C C . ILE B 1 19 ? 6.707 13.539 8.281 1 93.56 19 ILE B C 1
ATOM 1468 O O . ILE B 1 19 ? 6.465 14.672 7.852 1 93.56 19 ILE B O 1
ATOM 1472 N N . ARG B 1 20 ? 5.875 12.836 8.984 1 93.31 20 ARG B N 1
ATOM 1473 C CA . ARG B 1 20 ? 4.629 13.383 9.5 1 93.31 20 ARG B CA 1
ATOM 1474 C C . ARG B 1 20 ? 4.691 13.562 11.016 1 93.31 20 ARG B C 1
ATOM 1476 O O . ARG B 1 20 ? 5.082 12.641 11.734 1 93.31 20 ARG B O 1
ATOM 1483 N N . SER B 1 21 ? 4.32 14.742 11.445 1 95.69 21 SER B N 1
ATOM 1484 C CA . SER B 1 21 ? 4.316 15.062 12.867 1 95.69 21 SER B CA 1
ATOM 1485 C C . SER B 1 21 ? 2.922 15.445 13.352 1 95.69 21 SER B C 1
ATOM 1487 O O . SER B 1 21 ? 2.191 16.156 12.648 1 95.69 21 SER B O 1
ATOM 1489 N N . TYR B 1 22 ? 2.562 14.914 14.5 1 94.19 22 TYR B N 1
ATOM 1490 C CA . TYR B 1 22 ? 1.276 15.203 15.125 1 94.19 22 TYR B CA 1
ATOM 1491 C C . TYR B 1 22 ? 1.461 16.031 16.391 1 94.19 22 TYR B C 1
ATOM 1493 O O . TYR B 1 22 ? 2.246 15.664 17.266 1 94.19 22 TYR B O 1
ATOM 1501 N N . ASP B 1 23 ? 0.778 17.141 16.438 1 94.94 23 ASP B N 1
ATOM 1502 C CA . ASP B 1 23 ? 0.639 17.922 17.672 1 94.94 23 ASP B CA 1
ATOM 1503 C C . ASP B 1 23 ? -0.826 18.031 18.078 1 94.94 23 ASP B C 1
ATOM 1505 O O . ASP B 1 23 ? -1.521 18.969 17.688 1 94.94 23 ASP B O 1
ATOM 1509 N N . PHE B 1 24 ? -1.256 17.094 18.938 1 90.62 24 PHE B N 1
ATOM 1510 C CA . PHE B 1 24 ? -2.668 17.031 19.297 1 90.62 24 PHE B CA 1
ATOM 1511 C C . PHE B 1 24 ? -3.049 18.172 20.234 1 90.62 24 PHE B C 1
ATOM 1513 O O . PHE B 1 24 ? -4.203 18.609 20.25 1 90.62 24 PHE B O 1
ATOM 1520 N N . ASP B 1 25 ? -2.066 18.609 21 1 92.5 25 ASP B N 1
ATOM 1521 C CA . ASP B 1 25 ? -2.355 19.766 21.859 1 92.5 25 ASP B CA 1
ATOM 1522 C C . ASP B 1 25 ? -2.709 20.984 21.016 1 92.5 25 ASP B C 1
ATOM 1524 O O . ASP B 1 25 ? -3.668 21.703 21.328 1 92.5 25 ASP B O 1
ATOM 1528 N N . LYS B 1 26 ? -1.976 21.219 19.984 1 94.62 26 LYS B N 1
ATOM 1529 C CA . LYS B 1 26 ? -2.221 22.375 19.109 1 94.62 26 LYS B CA 1
ATOM 1530 C C . LYS B 1 26 ? -3.191 22.016 17.984 1 94.62 26 LYS B C 1
ATOM 1532 O O . LYS B 1 26 ? -3.529 22.859 17.156 1 94.62 26 LYS B O 1
ATOM 1537 N N . GLU B 1 27 ? -3.586 20.797 17.875 1 95.25 27 GLU B N 1
ATOM 1538 C CA . GLU B 1 27 ? -4.461 20.281 16.828 1 95.25 27 GLU B CA 1
ATOM 1539 C C . GLU B 1 27 ? -3.904 20.578 15.438 1 95.25 27 GLU B C 1
ATOM 1541 O O . GLU B 1 27 ? -4.605 21.141 14.594 1 95.25 27 GLU B O 1
ATOM 1546 N N . LYS B 1 28 ? -2.637 20.125 15.266 1 96.62 28 LYS B N 1
ATOM 1547 C CA . LYS B 1 28 ? -1.954 20.328 13.992 1 96.62 28 LYS B CA 1
ATOM 1548 C C . LYS B 1 28 ? -1.255 19.047 13.539 1 96.62 28 LYS B C 1
ATOM 1550 O O . LYS B 1 28 ? -0.787 18.266 14.367 1 96.62 28 LYS B O 1
ATOM 1555 N N . ILE B 1 29 ? -1.259 18.875 12.266 1 95.25 29 ILE B N 1
ATOM 1556 C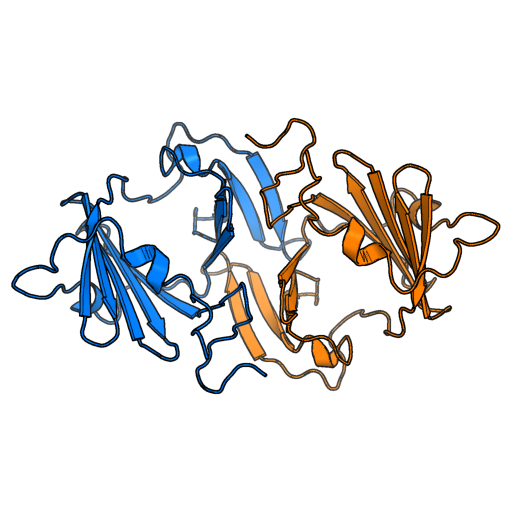 CA . ILE B 1 29 ? -0.428 17.859 11.633 1 95.25 29 ILE B CA 1
ATOM 1557 C C . ILE B 1 29 ? 0.494 18.516 10.609 1 95.25 29 ILE B C 1
ATOM 1559 O O . ILE B 1 29 ? 0.065 19.375 9.844 1 95.25 29 ILE B O 1
ATOM 1563 N N . ALA B 1 30 ? 1.787 18.188 10.633 1 96.62 30 ALA B N 1
ATOM 1564 C CA . ALA B 1 30 ? 2.756 18.688 9.664 1 96.62 30 ALA B CA 1
ATOM 1565 C C . ALA B 1 30 ? 3.414 17.547 8.906 1 96.62 30 ALA B C 1
ATOM 1567 O O . ALA B 1 30 ? 3.74 16.516 9.492 1 96.62 30 ALA B O 1
ATOM 1568 N N . GLU B 1 31 ? 3.539 17.719 7.625 1 94.19 31 GLU B N 1
ATOM 1569 C CA . GLU B 1 31 ? 4.211 16.734 6.77 1 94.19 31 GLU B CA 1
ATOM 1570 C C . GLU B 1 31 ? 5.316 17.391 5.945 1 94.19 31 GLU B C 1
ATOM 1572 O O . GLU B 1 31 ? 5.117 18.469 5.375 1 94.19 31 GLU B O 1
ATOM 1577 N N . VAL B 1 32 ? 6.441 16.75 5.965 1 92.31 32 VAL B N 1
ATOM 1578 C CA . VAL B 1 32 ? 7.574 17.234 5.176 1 92.31 32 VAL B CA 1
ATOM 1579 C C . VAL B 1 32 ? 8.047 16.125 4.23 1 92.31 32 VAL B C 1
ATOM 1581 O O . VAL B 1 32 ? 8.469 15.055 4.672 1 92.31 32 VAL B O 1
ATOM 1584 N N . PHE B 1 33 ? 7.898 16.391 2.928 1 87.94 33 PHE B N 1
ATOM 1585 C CA . PHE B 1 33 ? 8.352 15.461 1.895 1 87.94 33 PHE B CA 1
ATOM 1586 C C . PHE B 1 33 ? 9.625 15.977 1.23 1 87.94 33 PHE B C 1
ATOM 1588 O O . PHE B 1 33 ? 9.727 17.156 0.91 1 87.94 33 PHE B O 1
ATOM 1595 N N . ILE B 1 34 ? 10.578 15.07 1.179 1 80.81 34 ILE B N 1
ATOM 1596 C CA . ILE B 1 34 ? 11.836 15.477 0.558 1 80.81 34 ILE B CA 1
ATOM 1597 C C . ILE B 1 34 ? 11.961 14.82 -0.815 1 80.81 34 ILE B C 1
ATOM 1599 O O . ILE B 1 34 ? 11.977 13.594 -0.926 1 80.81 34 ILE B O 1
ATOM 1603 N N . GLY B 1 35 ? 11.875 15.547 -1.783 1 76.44 35 GLY B N 1
ATOM 1604 C CA . GLY B 1 35 ? 12.141 15.172 -3.162 1 76.44 35 GLY B CA 1
ATOM 1605 C C . GLY B 1 35 ? 12.969 16.203 -3.912 1 76.44 35 GLY B C 1
ATOM 1606 O O . GLY B 1 35 ? 13.977 16.688 -3.396 1 76.44 35 GLY B O 1
ATOM 1607 N N . HIS B 1 36 ? 12.555 16.344 -5.23 1 72.5 36 HIS B N 1
ATOM 1608 C CA . HIS B 1 36 ? 13.234 17.422 -5.953 1 72.5 36 HIS B CA 1
ATOM 1609 C C . HIS B 1 36 ? 13.086 18.75 -5.23 1 72.5 36 HIS B C 1
ATOM 1611 O O . HIS B 1 36 ? 14.023 19.547 -5.188 1 72.5 36 HIS B O 1
ATOM 1617 N N . TYR B 1 37 ? 11.93 18.906 -4.695 1 77 37 TYR B N 1
ATOM 1618 C CA . TYR B 1 37 ? 11.656 20 -3.77 1 77 37 TYR B CA 1
ATOM 1619 C C . TYR B 1 37 ? 11.258 19.469 -2.4 1 77 37 TYR B C 1
ATOM 1621 O O . TYR B 1 37 ? 10.82 18.328 -2.275 1 7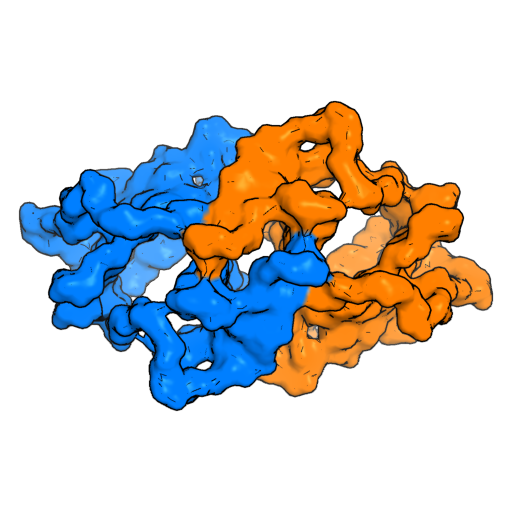7 37 TYR B O 1
ATOM 1629 N N . VAL B 1 38 ? 11.57 20.406 -1.521 1 85.56 38 VAL B N 1
ATOM 1630 C CA . VAL B 1 38 ? 11 20.109 -0.211 1 85.56 38 VAL B CA 1
ATOM 1631 C C . VAL B 1 38 ? 9.57 20.625 -0.143 1 85.56 38 VAL B C 1
ATOM 1633 O O . VAL B 1 38 ? 9.32 21.812 -0.416 1 85.56 38 VAL B O 1
ATOM 1636 N N . ILE B 1 39 ? 8.703 19.75 0.193 1 88.12 39 ILE B N 1
ATOM 1637 C CA . ILE B 1 39 ? 7.301 20.125 0.35 1 88.12 39 ILE B CA 1
ATOM 1638 C C . ILE B 1 39 ? 6.898 20.016 1.818 1 88.12 39 ILE B C 1
ATOM 1640 O O . ILE B 1 39 ? 7.051 18.953 2.43 1 88.12 39 ILE B O 1
ATOM 1644 N N . ARG B 1 40 ? 6.445 21.141 2.27 1 93.06 40 ARG B N 1
ATOM 1645 C CA . ARG B 1 40 ? 5.926 21.125 3.633 1 93.06 40 ARG B CA 1
ATOM 1646 C C . ARG B 1 40 ? 4.445 21.484 3.664 1 93.06 40 ARG B C 1
ATOM 1648 O O . ARG B 1 40 ? 4.031 22.469 3.045 1 93.06 40 ARG B O 1
ATOM 1655 N N . VAL B 1 41 ? 3.717 20.656 4.391 1 93.5 41 VAL B N 1
ATOM 1656 C CA . VAL B 1 41 ? 2.281 20.859 4.559 1 93.5 41 VAL B CA 1
ATOM 1657 C C . VAL B 1 41 ? 1.942 20.953 6.043 1 93.5 41 VAL B C 1
ATOM 1659 O O . VAL B 1 41 ? 2.428 20.156 6.852 1 93.5 41 VAL B O 1
ATOM 1662 N N . VAL B 1 42 ? 1.155 21.984 6.316 1 95.31 42 VAL B N 1
ATOM 1663 C CA . VAL B 1 42 ? 0.673 22.125 7.688 1 95.31 42 VAL B CA 1
ATOM 1664 C C . VAL B 1 42 ? -0.854 22.172 7.695 1 95.31 42 VAL B C 1
ATOM 1666 O O . VAL B 1 42 ? -1.457 23.062 7.098 1 95.31 42 VAL B O 1
ATOM 1669 N N . LYS B 1 43 ? -1.457 21.219 8.422 1 95.56 43 LYS B N 1
ATOM 1670 C CA . LYS B 1 43 ? -2.898 21.219 8.656 1 95.56 43 LYS B CA 1
ATOM 1671 C C . LYS B 1 43 ? -3.234 21.812 10.023 1 95.56 43 LYS B C 1
ATOM 1673 O O . LYS B 1 43 ? -2.816 21.281 11.055 1 95.56 43 LYS B O 1
ATOM 1678 N N . ASP B 1 44 ? -3.939 22.891 9.945 1 96.62 44 ASP B N 1
ATOM 1679 C CA . ASP B 1 44 ? -4.395 23.578 11.148 1 96.62 44 ASP B CA 1
ATOM 1680 C C . ASP B 1 44 ? -5.883 23.328 11.391 1 96.62 44 ASP B C 1
ATOM 1682 O O . ASP B 1 44 ? -6.73 23.969 10.766 1 96.62 44 ASP B O 1
ATOM 1686 N N . TYR B 1 45 ? -6.176 22.484 12.344 1 95 45 TYR B N 1
ATOM 1687 C CA . TYR B 1 45 ? -7.551 22.031 12.539 1 95 45 TYR B CA 1
ATOM 1688 C C . TYR B 1 45 ? -8.367 23.062 13.305 1 95 45 TYR B C 1
ATOM 1690 O O . TYR B 1 45 ? -9.594 23.062 13.234 1 95 45 TYR B O 1
ATOM 1698 N N . ASN B 1 46 ? -7.676 23.922 14.016 1 95.5 46 ASN B N 1
ATOM 1699 C CA . ASN B 1 46 ? -8.375 25.016 14.68 1 95.5 46 ASN B CA 1
ATOM 1700 C C . ASN B 1 46 ? -8.914 26.016 13.66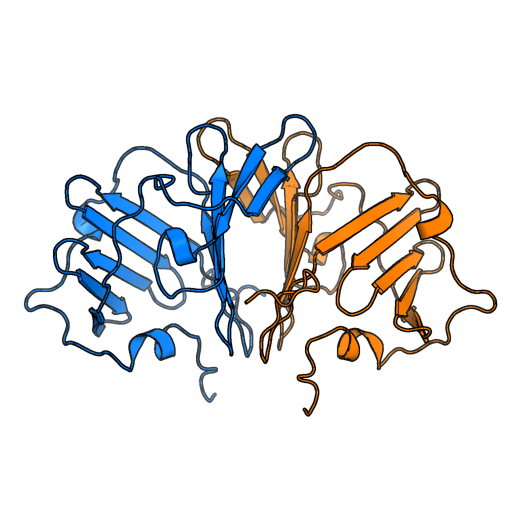4 1 95.5 46 ASN B C 1
ATOM 1702 O O . ASN B 1 46 ? -10.016 26.547 13.828 1 95.5 46 ASN B O 1
ATOM 1706 N N . LYS B 1 47 ? -8.172 26.219 12.641 1 94.56 47 LYS B N 1
ATOM 1707 C CA . LYS B 1 47 ? -8.539 27.203 11.633 1 94.56 47 LYS B CA 1
ATOM 1708 C C . LYS B 1 47 ? -9.281 26.562 10.469 1 94.56 47 LYS B C 1
ATOM 1710 O O . LYS B 1 47 ? -9.844 27.266 9.625 1 94.56 47 LYS B O 1
ATOM 1715 N N . GLY B 1 48 ? -9.211 25.266 10.336 1 94.12 48 GLY B N 1
ATOM 1716 C CA . GLY B 1 48 ? -9.867 24.562 9.242 1 94.12 48 GLY B CA 1
ATOM 1717 C C . GLY B 1 48 ? -9.172 24.766 7.902 1 94.12 48 GLY B C 1
ATOM 1718 O O . GLY B 1 48 ? -9.836 24.891 6.867 1 94.12 48 GLY B O 1
ATOM 1719 N N . VAL B 1 49 ? -7.832 24.906 8 1 93.62 49 VAL B N 1
ATOM 1720 C CA . VAL B 1 49 ? -7.121 25.172 6.754 1 93.62 49 VAL B CA 1
ATOM 1721 C C . VAL B 1 49 ? -5.867 24.312 6.68 1 93.62 49 VAL B C 1
ATOM 1723 O O . VAL B 1 49 ? -5.402 23.781 7.699 1 93.62 49 VAL B O 1
ATOM 1726 N N . MET B 1 50 ? -5.352 24.141 5.512 1 93.69 50 MET B N 1
ATOM 1727 C CA . MET B 1 50 ? -4.082 23.484 5.199 1 93.69 50 MET B CA 1
ATOM 1728 C C . MET B 1 50 ? -3.148 24.438 4.465 1 93.69 50 MET B C 1
ATOM 1730 O O . MET B 1 50 ? -3.543 25.078 3.486 1 93.69 50 MET B O 1
ATOM 1734 N N . TYR B 1 51 ? -1.92 24.578 4.902 1 93.06 51 TYR B N 1
ATOM 1735 C CA . TYR B 1 51 ? -0.871 25.359 4.262 1 93.06 51 TYR B CA 1
ATOM 1736 C C . TYR B 1 51 ? 0.092 24.469 3.496 1 93.06 51 TYR B C 1
ATOM 1738 O O . TYR B 1 51 ? 0.582 23.469 4.031 1 93.06 51 TYR B O 1
ATOM 1746 N N . THR B 1 52 ? 0.301 24.844 2.27 1 90.81 52 THR B N 1
ATOM 1747 C CA . THR B 1 52 ? 1.287 24.125 1.471 1 90.81 52 THR B CA 1
ATOM 1748 C C . THR B 1 52 ? 2.441 25.047 1.082 1 90.81 52 THR B C 1
ATOM 1750 O O . THR B 1 52 ? 2.227 26.094 0.476 1 90.81 52 THR B O 1
ATOM 1753 N N . MET B 1 53 ? 3.67 24.641 1.41 1 90.69 53 MET B N 1
ATOM 1754 C CA . MET B 1 53 ? 4.891 25.391 1.124 1 90.69 53 MET B CA 1
ATOM 1755 C C . MET B 1 53 ? 5.832 24.578 0.238 1 90.69 53 MET B C 1
ATOM 1757 O O . MET B 1 53 ? 6.215 23.469 0.592 1 90.69 53 MET B O 1
ATOM 1761 N N . VAL B 1 54 ? 6.117 25.094 -0.881 1 84.69 54 VAL B N 1
ATOM 1762 C CA . VAL B 1 54 ? 6.977 24.391 -1.822 1 84.69 54 VAL B CA 1
ATOM 1763 C C . VAL B 1 54 ? 7.723 25.391 -2.703 1 84.69 54 VAL B C 1
ATOM 1765 O O . VAL B 1 54 ? 7.137 26.359 -3.174 1 84.69 54 VAL B O 1
ATOM 1768 N N . ALA B 1 55 ? 8.969 25.094 -2.889 1 83.44 55 ALA B N 1
ATOM 1769 C CA . ALA B 1 55 ? 9.789 25.875 -3.805 1 83.44 55 ALA B CA 1
ATOM 1770 C C . ALA B 1 55 ? 9.617 27.375 -3.553 1 83.44 55 ALA B C 1
ATOM 1772 O O . ALA B 1 55 ? 9.453 28.156 -4.492 1 83.44 55 ALA B O 1
ATOM 1773 N N . GLY B 1 56 ? 9.617 27.766 -2.367 1 82.5 56 GLY B N 1
ATOM 1774 C CA . GLY B 1 56 ? 9.555 29.172 -2.01 1 82.5 56 GLY B CA 1
ATOM 1775 C C . GLY B 1 56 ? 8.156 29.75 -2.107 1 82.5 56 GLY B C 1
ATOM 1776 O O . GLY B 1 56 ? 7.949 30.938 -1.83 1 82.5 56 GLY B O 1
ATOM 1777 N N . GLN B 1 57 ? 7.207 28.922 -2.463 1 84.75 57 GLN B N 1
ATOM 1778 C CA . GLN B 1 57 ? 5.816 29.344 -2.561 1 84.75 57 GLN B CA 1
ATOM 1779 C C . GLN B 1 57 ? 4.98 28.75 -1.423 1 84.75 57 GLN B C 1
ATOM 1781 O O . GLN B 1 57 ? 5.359 27.75 -0.827 1 84.75 57 GLN B O 1
ATOM 1786 N N . CYS B 1 58 ? 3.885 29.531 -1.126 1 88.69 58 CYS B N 1
ATOM 1787 C CA . CYS B 1 58 ? 2.984 29.031 -0.094 1 88.69 58 CYS B CA 1
ATOM 1788 C C . CYS B 1 58 ? 1.528 29.266 -0.476 1 88.69 58 CYS B C 1
ATOM 1790 O O . CYS B 1 58 ? 1.192 30.312 -1.028 1 88.69 58 CYS B O 1
ATOM 1792 N N . PHE B 1 59 ? 0.644 28.297 -0.117 1 88.56 59 PHE B N 1
ATOM 1793 C CA . PHE B 1 59 ? -0.778 28.359 -0.438 1 88.56 59 PHE B CA 1
ATOM 1794 C C . PHE B 1 59 ? -1.615 27.828 0.725 1 88.56 59 PHE B C 1
ATOM 1796 O O . PHE B 1 59 ? -1.167 26.969 1.482 1 88.56 59 PHE B O 1
ATOM 1803 N N . THR B 1 60 ? -2.814 28.469 0.711 1 91 60 THR B N 1
ATOM 1804 C CA . THR B 1 60 ? -3.771 28 1.713 1 91 60 THR B CA 1
ATOM 1805 C C . THR B 1 60 ? -5 27.391 1.047 1 91 60 THR B C 1
ATOM 1807 O O . THR B 1 60 ? -5.516 27.922 0.067 1 91 60 THR B O 1
ATOM 1810 N N . THR B 1 61 ? -5.438 26.203 1.546 1 90.44 61 THR B N 1
ATOM 1811 C CA . THR B 1 61 ? -6.664 25.547 1.098 1 90.44 61 THR B CA 1
ATOM 1812 C C . THR B 1 61 ? -7.547 25.172 2.287 1 90.44 61 THR B C 1
ATOM 1814 O O . THR B 1 61 ? -7.043 24.922 3.383 1 90.44 61 THR B O 1
ATOM 1817 N N . PRO B 1 62 ? -8.891 25.172 2 1 91.12 62 PRO B N 1
ATOM 1818 C CA . PRO B 1 62 ? -9.75 24.719 3.094 1 91.12 62 PRO B CA 1
ATOM 1819 C C . PRO B 1 62 ? -9.469 23.281 3.52 1 91.12 62 PRO B C 1
ATOM 1821 O O . PRO B 1 62 ? -9.188 22.438 2.676 1 91.12 62 PRO B O 1
ATOM 1824 N N . TRP B 1 63 ? -9.547 23.016 4.816 1 91.38 63 TRP B N 1
ATOM 1825 C CA . TRP B 1 63 ? -9.43 21.703 5.426 1 91.38 63 TRP B CA 1
ATOM 1826 C C . TRP B 1 63 ? -10.438 21.531 6.559 1 91.38 63 TRP B C 1
ATOM 1828 O O . TRP B 1 63 ? -10.07 21.562 7.734 1 91.38 63 TRP B O 1
ATOM 1838 N N . PRO B 1 64 ? -11.688 21.281 6.109 1 92.44 64 PRO B N 1
ATOM 1839 C CA . PRO B 1 64 ? -12.773 21.25 7.086 1 92.44 64 PRO B CA 1
ATOM 1840 C C . PRO B 1 64 ? -12.922 19.891 7.77 1 92.44 64 PRO B C 1
ATOM 1842 O O . PRO B 1 64 ? -14.039 19.406 7.93 1 92.44 64 PRO B O 1
ATOM 1845 N N . TYR B 1 65 ? -11.883 19.25 8.109 1 90.62 65 TYR B N 1
ATOM 1846 C CA . TYR B 1 65 ? -11.938 17.922 8.688 1 90.62 65 TYR B CA 1
ATOM 1847 C C . TYR B 1 65 ? -11.422 17.922 10.125 1 90.62 65 TYR B C 1
ATOM 1849 O O . TYR B 1 65 ? -10.57 18.734 10.484 1 90.62 65 TYR B O 1
ATOM 1857 N N . PRO B 1 66 ? -11.953 17.047 10.922 1 88.44 66 PRO B N 1
ATOM 1858 C CA . PRO B 1 66 ? -11.43 16.938 12.289 1 88.44 66 PRO B CA 1
ATOM 1859 C C . PRO B 1 66 ? -10.07 16.234 12.344 1 88.44 66 PRO B C 1
ATOM 1861 O O . PRO B 1 66 ? -9.727 15.477 11.43 1 88.44 66 PRO B O 1
ATOM 1864 N N . ILE B 1 67 ? -9.352 16.562 13.383 1 89.31 67 ILE B N 1
ATOM 1865 C CA . ILE B 1 67 ? -8.125 15.812 13.594 1 89.31 67 ILE B CA 1
ATOM 1866 C C . ILE B 1 67 ? -8.461 14.406 14.102 1 89.31 67 ILE B C 1
ATOM 1868 O O . ILE B 1 67 ? -9.281 14.25 15 1 89.31 67 ILE B O 1
ATOM 1872 N N . VAL B 1 68 ? -7.879 13.383 13.375 1 81.69 68 VAL B N 1
ATOM 1873 C CA . VAL B 1 68 ? -8.172 11.992 13.688 1 81.69 68 VAL B CA 1
ATOM 1874 C C . VAL B 1 68 ? -7.156 11.461 14.703 1 81.69 68 VAL B C 1
ATOM 1876 O O . VAL B 1 68 ? -5.949 11.5 14.461 1 81.69 68 VAL B O 1
ATOM 1879 N N . ASN B 1 69 ? -7.582 11.047 15.875 1 76.12 69 ASN B N 1
ATOM 1880 C CA . ASN B 1 69 ? -6.703 10.43 16.859 1 76.12 69 ASN B CA 1
ATOM 1881 C C . ASN B 1 69 ? -6.855 8.914 16.891 1 76.12 69 ASN B C 1
ATOM 1883 O O . ASN B 1 69 ? -5.859 8.188 16.969 1 76.12 69 ASN B O 1
ATOM 1887 N N . CYS B 1 70 ? -7.949 8.422 16.844 1 84.56 70 CYS B N 1
ATOM 1888 C CA . CYS B 1 70 ? -8.273 7.004 16.781 1 84.56 70 CYS B CA 1
ATOM 1889 C C . CYS B 1 70 ? -9.656 6.781 16.188 1 84.56 70 CYS B C 1
ATOM 1891 O O . CYS B 1 70 ? -10.156 7.625 15.438 1 84.56 70 CYS B O 1
ATOM 1893 N N . ILE B 1 71 ? -10.141 5.664 16.438 1 90.81 71 ILE B N 1
ATOM 1894 C CA . ILE B 1 71 ? -11.367 5.234 15.773 1 90.81 71 ILE B CA 1
ATOM 1895 C C . ILE B 1 71 ? -12.562 5.973 16.375 1 90.81 71 ILE B C 1
ATOM 1897 O O . ILE B 1 71 ? -12.898 5.777 17.547 1 90.81 71 ILE B O 1
ATOM 1901 N N . PRO B 1 72 ? -13.18 6.816 15.539 1 89 72 PRO B N 1
ATOM 1902 C CA . PRO B 1 72 ? -14.383 7.473 16.047 1 89 72 PRO B CA 1
ATOM 1903 C C . PRO B 1 72 ? -15.508 6.488 16.359 1 89 72 PRO B C 1
ATOM 1905 O O . PRO B 1 72 ? -15.516 5.371 15.836 1 89 72 PRO B O 1
ATOM 1908 N N . ASP B 1 73 ? -16.484 6.949 17.109 1 86.12 73 ASP B N 1
ATOM 1909 C CA . ASP B 1 73 ? -17.578 6.098 17.578 1 86.12 73 ASP B CA 1
ATOM 1910 C C . ASP B 1 73 ? -18.406 5.582 16.406 1 86.12 73 ASP B C 1
ATOM 1912 O O . ASP B 1 73 ? -18.938 4.473 16.453 1 86.12 73 ASP B O 1
ATOM 1916 N N . ASN B 1 74 ? -18.5 6.309 15.383 1 87.06 74 ASN B N 1
ATOM 1917 C CA . ASN B 1 74 ? -19.406 5.953 14.289 1 87.06 74 ASN B CA 1
ATOM 1918 C C . ASN B 1 74 ? -18.656 5.281 13.141 1 87.06 74 ASN B C 1
ATOM 1920 O O . ASN B 1 74 ? -19.203 5.066 12.062 1 87.06 74 ASN B O 1
ATOM 1924 N N . ALA B 1 75 ? -17.453 4.93 13.445 1 92 75 ALA B N 1
ATOM 1925 C CA . ALA B 1 75 ? -16.672 4.348 12.352 1 92 75 ALA B CA 1
ATOM 1926 C C . ALA B 1 75 ? -17.141 2.932 12.039 1 92 75 ALA B C 1
ATOM 1928 O O . ALA B 1 75 ? -17.438 2.15 12.945 1 92 75 ALA B O 1
ATOM 1929 N N . THR B 1 76 ? -17.25 2.6 10.742 1 92.38 76 THR B N 1
ATOM 1930 C CA . THR B 1 76 ? -17.641 1.279 10.258 1 92.38 76 THR B CA 1
ATOM 1931 C C . THR B 1 76 ? -16.422 0.5 9.781 1 92.38 76 THR B C 1
ATOM 1933 O O . THR B 1 76 ? -15.742 0.912 8.836 1 92.38 76 THR B O 1
ATOM 1936 N N . MET B 1 77 ? -16.188 -0.557 10.461 1 93.62 77 MET B N 1
ATOM 1937 C CA . MET B 1 77 ? -15.07 -1.41 10.078 1 93.62 77 MET B CA 1
ATOM 1938 C C . MET B 1 77 ? -15.391 -2.197 8.812 1 93.62 77 MET B C 1
ATOM 1940 O O . MET B 1 77 ? -16.438 -2.828 8.719 1 93.62 77 MET B O 1
ATOM 1944 N N . ILE B 1 78 ? -14.523 -2.111 7.84 1 92.62 78 ILE B N 1
ATOM 1945 C CA . ILE B 1 78 ? -14.617 -2.881 6.602 1 92.62 78 ILE B CA 1
ATOM 1946 C C . ILE B 1 78 ? -14.172 -4.316 6.855 1 92.62 78 ILE B C 1
ATOM 1948 O O . ILE B 1 78 ? -14.797 -5.262 6.367 1 92.62 78 ILE B O 1
ATOM 1952 N N . GLY B 1 79 ? -13.062 -4.473 7.59 1 94.19 79 GLY B N 1
ATOM 1953 C CA . GLY B 1 79 ? -12.492 -5.77 7.938 1 94.19 79 GLY B CA 1
ATOM 1954 C C . GLY B 1 79 ? -11.188 -5.668 8.695 1 94.19 79 GLY B C 1
ATOM 1955 O O . GLY B 1 79 ? -10.758 -4.57 9.055 1 94.19 79 GLY B O 1
ATOM 1956 N N . ASN B 1 80 ? -10.734 -6.781 9.062 1 95.75 80 ASN B N 1
ATOM 1957 C CA . ASN B 1 80 ? -9.406 -6.863 9.664 1 95.75 80 ASN B CA 1
ATOM 1958 C C . ASN B 1 80 ? -8.594 -8.008 9.07 1 95.75 80 ASN B C 1
ATOM 1960 O O . ASN B 1 80 ? -9.156 -8.953 8.516 1 95.75 80 ASN B O 1
ATOM 1964 N N . PHE B 1 81 ? -7.301 -7.848 9.086 1 96.44 81 PHE B N 1
ATOM 1965 C CA . PHE B 1 81 ? -6.418 -8.852 8.5 1 96.44 81 PHE B CA 1
ATOM 1966 C C . PHE B 1 81 ? -5.047 -8.812 9.156 1 96.44 81 PHE B C 1
ATOM 1968 O O . PHE B 1 81 ? -4.684 -7.816 9.789 1 96.44 81 PHE B O 1
ATOM 1975 N N . GLU B 1 82 ? -4.391 -9.953 9.008 1 97.19 82 GLU B N 1
ATOM 1976 C CA . GLU B 1 82 ? -3.053 -10.117 9.57 1 97.19 82 GLU B CA 1
ATOM 1977 C C . GLU B 1 82 ? -1.984 -10 8.484 1 97.19 82 GLU B C 1
ATOM 1979 O O . GLU B 1 82 ? -2.051 -10.695 7.465 1 97.19 82 GLU B O 1
ATOM 1984 N N . VAL B 1 83 ? -1.012 -9.109 8.719 1 97.25 83 VAL B N 1
ATOM 1985 C CA . VAL B 1 83 ? 0.078 -8.906 7.77 1 97.25 83 VAL B CA 1
ATOM 1986 C C . VAL B 1 83 ? 1.367 -9.508 8.328 1 97.25 83 VAL B C 1
ATOM 1988 O O . VAL B 1 83 ? 1.651 -9.391 9.516 1 97.25 83 VAL B O 1
ATOM 1991 N N . GLY B 1 84 ? 2.229 -10.164 7.422 1 94.75 84 GLY B N 1
ATOM 1992 C CA . GLY B 1 84 ? 3.51 -10.719 7.832 1 94.75 84 GLY B CA 1
ATOM 1993 C C . GLY B 1 84 ? 3.402 -12.117 8.414 1 94.75 84 GLY B C 1
ATOM 1994 O O . GLY B 1 84 ? 4.359 -12.625 9 1 94.75 84 GLY B O 1
ATOM 1995 N N . GLY B 1 85 ? 2.252 -12.773 8.305 1 90.75 85 GLY B N 1
ATOM 1996 C CA . GLY B 1 85 ? 2.084 -14.141 8.766 1 90.75 85 GLY B CA 1
ATOM 1997 C C . GLY B 1 85 ? 1.573 -14.227 10.195 1 90.75 85 GLY B C 1
ATOM 1998 O O . GLY B 1 85 ? 1.172 -13.219 10.781 1 90.75 85 GLY B O 1
ATOM 1999 N N . PRO B 1 86 ? 1.68 -15.555 10.586 1 87.31 86 PRO B N 1
ATOM 2000 C CA . PRO B 1 86 ? 1.258 -15.742 11.977 1 87.31 86 PRO B CA 1
ATOM 2001 C C . PRO B 1 86 ? 2.086 -14.914 12.961 1 87.31 86 PRO B C 1
ATOM 2003 O O . PRO B 1 86 ? 3.309 -14.836 12.828 1 87.31 86 PRO B O 1
ATOM 2006 N N . ASP B 1 87 ? 1.495 -14.242 13.844 1 87.69 87 ASP B N 1
ATOM 2007 C CA . ASP B 1 87 ? 2.117 -13.383 14.836 1 87.69 87 ASP B CA 1
ATOM 2008 C C . ASP B 1 87 ? 2.549 -12.055 14.227 1 87.69 87 ASP B C 1
ATOM 2010 O O . ASP B 1 87 ? 3.408 -11.359 14.773 1 87.69 87 ASP B O 1
ATOM 2014 N N . GLY B 1 88 ? 2.123 -11.859 13.078 1 95.25 88 GLY B N 1
ATOM 2015 C CA . GLY B 1 88 ? 2.395 -10.586 12.422 1 95.25 88 GLY B CA 1
ATOM 2016 C C . GLY B 1 88 ? 1.565 -9.445 12.977 1 95.25 88 GLY B C 1
ATOM 2017 O O . GLY B 1 88 ? 1.287 -9.391 14.18 1 95.25 88 GLY B O 1
ATOM 2018 N N . LEU B 1 89 ? 1.302 -8.43 12.211 1 97.69 89 LEU B N 1
ATOM 2019 C CA . LEU B 1 89 ? 0.568 -7.238 12.609 1 97.69 89 LEU B CA 1
ATOM 2020 C C . LEU B 1 89 ? -0.913 -7.367 12.266 1 97.69 89 LEU B C 1
ATOM 2022 O O . LEU B 1 89 ? -1.271 -7.527 11.102 1 97.69 89 LEU B O 1
ATOM 2026 N N . MET B 1 90 ? -1.743 -7.332 13.266 1 97.56 90 MET B N 1
ATOM 2027 C CA . MET B 1 90 ? -3.18 -7.258 13.016 1 97.56 90 MET B CA 1
ATOM 2028 C C . MET B 1 90 ? -3.596 -5.84 12.641 1 97.56 90 MET B C 1
ATOM 2030 O O . MET B 1 90 ? -3.33 -4.895 13.375 1 97.56 90 MET B O 1
ATOM 2034 N N . VAL B 1 91 ? -4.203 -5.723 11.453 1 97.44 91 VAL B N 1
ATOM 2035 C CA . VAL B 1 91 ? -4.594 -4.426 10.914 1 97.44 91 VAL B CA 1
ATOM 2036 C C . VAL B 1 91 ? -6.113 -4.344 10.805 1 97.44 91 VAL B C 1
ATOM 2038 O O . VAL B 1 91 ? -6.766 -5.305 10.391 1 97.44 91 VAL B O 1
ATOM 2041 N N . GLU B 1 92 ? -6.645 -3.215 11.18 1 96.75 92 GLU B N 1
ATOM 2042 C CA . GLU B 1 92 ? -8.062 -2.914 11.008 1 96.75 92 GLU B CA 1
ATOM 2043 C C . GLU B 1 92 ? -8.273 -1.837 9.953 1 96.75 92 GLU B C 1
ATOM 2045 O O . GLU B 1 92 ? -7.535 -0.851 9.906 1 96.75 92 GLU B O 1
ATOM 2050 N N . GLN B 1 93 ? -9.25 -2.127 9.094 1 96.06 93 GLN B N 1
ATOM 2051 C CA . GLN B 1 93 ? -9.547 -1.22 7.992 1 96.06 93 GLN B CA 1
ATOM 2052 C C . GLN B 1 93 ? -10.953 -0.646 8.117 1 96.06 93 GLN B C 1
ATOM 2054 O O . GLN B 1 93 ? -11.906 -1.381 8.391 1 96.06 93 GLN B O 1
ATOM 2059 N N . TYR B 1 94 ? -11.047 0.697 7.902 1 95.06 94 TYR B N 1
ATOM 2060 C CA . TYR B 1 94 ? -12.312 1.418 8.023 1 95.06 94 TYR B CA 1
ATOM 2061 C C . TYR B 1 94 ? -12.586 2.248 6.777 1 95.06 94 TYR B C 1
ATOM 2063 O O . TYR B 1 94 ? -11.664 2.572 6.023 1 95.06 94 TYR B O 1
ATOM 2071 N N . HIS B 1 95 ? -13.891 2.574 6.68 1 94 95 HIS B N 1
ATOM 2072 C CA . HIS B 1 95 ? -14.234 3.525 5.633 1 94 95 HIS B CA 1
ATOM 2073 C C . HIS B 1 95 ? -13.664 4.906 5.93 1 94 95 HIS B C 1
ATOM 2075 O O . HIS B 1 95 ? -13.891 5.461 7.008 1 94 95 HIS B O 1
ATOM 2081 N N . LEU B 1 96 ? -12.961 5.402 4.922 1 92.56 96 LEU B N 1
ATOM 2082 C CA . LEU B 1 96 ? -12.32 6.703 5.098 1 92.56 96 LEU B CA 1
ATOM 2083 C C . LEU B 1 96 ? -13.367 7.781 5.375 1 92.56 96 LEU B C 1
ATOM 2085 O O . LEU B 1 96 ? -13.117 8.695 6.164 1 92.56 96 LEU B O 1
ATOM 2089 N N . ASN B 1 97 ? -14.508 7.688 4.812 1 92.31 97 ASN B N 1
ATOM 2090 C CA . ASN B 1 97 ? -15.586 8.664 4.93 1 92.31 97 ASN B CA 1
ATOM 2091 C C . ASN B 1 97 ? -16.016 8.852 6.379 1 92.31 97 ASN B C 1
ATOM 2093 O O . ASN B 1 97 ? -16.469 9.93 6.762 1 92.31 97 ASN B O 1
ATOM 2097 N N . ASP B 1 98 ? -15.875 7.871 7.18 1 93.81 98 ASP B N 1
ATOM 2098 C CA . ASP B 1 98 ? -16.281 7.957 8.578 1 93.81 98 ASP B CA 1
ATOM 2099 C C . ASP B 1 98 ? -15.312 8.828 9.375 1 93.81 98 ASP B C 1
ATOM 2101 O O . ASP B 1 98 ? -15.641 9.281 10.477 1 93.81 98 ASP B O 1
ATOM 2105 N N . PHE B 1 99 ? -14.102 9.031 8.883 1 91.81 99 PHE B N 1
ATOM 2106 C CA . PHE B 1 99 ? -13.078 9.844 9.523 1 91.81 99 PHE B CA 1
ATOM 2107 C C . PHE B 1 99 ? -12.992 11.219 8.883 1 91.81 99 PHE B C 1
ATOM 2109 O O . PHE B 1 99 ? -12.844 12.227 9.578 1 91.81 99 PHE B O 1
ATOM 2116 N N . LEU B 1 100 ? -13.039 11.234 7.57 1 90.38 100 LEU B N 1
ATOM 2117 C CA . LEU B 1 100 ? -12.961 12.422 6.727 1 90.38 100 LEU B CA 1
ATOM 2118 C C . LEU B 1 100 ? -14.156 12.484 5.773 1 90.38 100 LEU B C 1
ATOM 2120 O O . LEU B 1 100 ? -14.07 12.031 4.633 1 90.38 100 LEU B O 1
ATOM 2124 N N . PRO B 1 101 ? -15.227 13.102 6.258 1 89.31 101 PRO B N 1
ATOM 2125 C CA . PRO B 1 101 ? -16.469 13.07 5.492 1 89.31 101 PRO B CA 1
ATOM 2126 C C . PRO B 1 101 ? -16.297 13.594 4.066 1 89.31 101 PRO B C 1
ATOM 2128 O O . PRO B 1 101 ? -15.664 14.633 3.857 1 89.31 101 PRO B O 1
ATOM 2131 N N . GLY B 1 102 ? -16.812 12.734 3.115 1 88.56 102 GLY B N 1
ATOM 2132 C CA . GLY B 1 102 ? -16.781 13.141 1.719 1 88.56 102 GLY B CA 1
ATOM 2133 C C . GLY B 1 102 ? -15.641 12.5 0.943 1 88.56 102 GLY B C 1
ATOM 2134 O O . GLY B 1 102 ? -15.633 12.523 -0.29 1 88.56 102 GLY B O 1
ATOM 2135 N N . LEU B 1 103 ? -14.664 12.008 1.685 1 88.75 103 LEU B N 1
ATOM 2136 C CA . LEU B 1 103 ? -13.547 11.352 1.012 1 88.75 103 LEU B CA 1
ATOM 2137 C C . LEU B 1 103 ? -13.773 9.844 0.919 1 88.75 103 LEU B C 1
ATOM 2139 O O . LEU B 1 103 ? -14.164 9.211 1.902 1 88.75 103 LEU B O 1
ATOM 2143 N N . LYS B 1 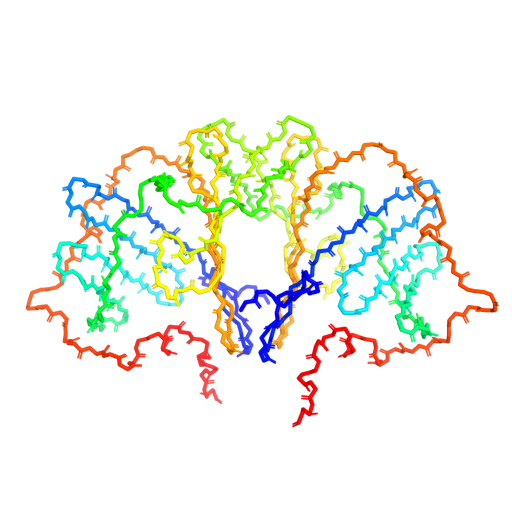104 ? -13.57 9.32 -0.322 1 90.88 104 LYS B N 1
ATOM 2144 C CA . LYS B 1 104 ? -13.734 7.887 -0.545 1 90.88 104 LYS B CA 1
ATOM 2145 C C . LYS B 1 104 ? -12.406 7.148 -0.37 1 90.88 104 LYS B C 1
ATOM 2147 O O . LYS B 1 104 ? -11.352 7.66 -0.743 1 90.88 104 LYS B O 1
ATOM 2152 N N . GLY B 1 105 ? -12.508 6.012 0.226 1 92.38 105 GLY B N 1
ATOM 2153 C CA . GLY B 1 105 ? -11.32 5.199 0.428 1 92.38 105 GLY B CA 1
ATOM 2154 C C . GLY B 1 105 ? -11.328 4.453 1.75 1 92.38 105 GLY B C 1
ATOM 2155 O O . GLY B 1 105 ? -12.391 4.113 2.275 1 92.38 105 GLY B O 1
ATOM 2156 N N . TYR B 1 106 ? -10.164 4.137 2.146 1 94.38 106 TYR B N 1
ATOM 2157 C CA . TYR B 1 106 ? -10.078 3.445 3.426 1 94.38 106 TYR B CA 1
ATOM 2158 C C . TYR B 1 106 ? -8.938 4.008 4.273 1 94.38 106 TYR B C 1
ATOM 2160 O O . TYR B 1 106 ? -8.047 4.684 3.756 1 94.38 106 TYR B O 1
ATOM 2168 N N . ILE B 1 107 ? -8.992 3.762 5.57 1 94.06 107 ILE B N 1
ATOM 2169 C CA . ILE B 1 107 ? -7.953 4.07 6.543 1 94.06 107 ILE B CA 1
ATOM 2170 C C . ILE B 1 107 ? -7.688 2.852 7.426 1 94.06 107 ILE B C 1
ATOM 2172 O O . ILE B 1 107 ? -8.617 2.111 7.766 1 94.06 107 ILE B O 1
ATOM 2176 N N . GLN B 1 108 ? -6.371 2.701 7.762 1 95.81 108 GLN B N 1
ATOM 2177 C CA . GLN B 1 108 ? -5.969 1.494 8.477 1 95.81 108 GLN B CA 1
ATOM 2178 C C . GLN B 1 108 ? -5.203 1.838 9.75 1 95.81 108 GLN B C 1
ATOM 2180 O O . GLN B 1 108 ? -4.383 2.756 9.758 1 95.81 108 GLN B O 1
ATOM 2185 N N . PHE B 1 109 ? -5.547 1 10.789 1 96 109 PHE B N 1
ATOM 2186 C CA . PHE B 1 109 ? -4.863 1.112 12.078 1 96 109 PHE B CA 1
ATOM 2187 C C . PHE B 1 109 ? -4.406 -0.256 12.57 1 96 109 PHE B C 1
ATOM 2189 O O . PHE B 1 109 ? -5.016 -1.275 12.242 1 96 109 PHE B O 1
ATOM 2196 N N . SER B 1 110 ? -3.264 -0.205 13.297 1 96.44 110 SER B N 1
ATOM 2197 C CA . SER B 1 110 ? -2.932 -1.42 14.031 1 96.44 110 SER B CA 1
ATOM 2198 C C . SER B 1 110 ? -3.986 -1.729 15.094 1 96.44 110 SER B C 1
ATOM 2200 O O . SER B 1 110 ? -4.508 -0.819 15.742 1 96.44 110 SER B O 1
ATOM 2202 N N . ARG B 1 111 ? -4.344 -3.008 15.164 1 94.06 111 ARG B N 1
ATOM 2203 C CA . ARG B 1 111 ? -5.312 -3.379 16.188 1 94.06 111 ARG B CA 1
ATOM 2204 C C . ARG B 1 111 ? -4.805 -3.008 17.578 1 94.06 111 ARG B C 1
ATOM 2206 O O . ARG B 1 111 ? -5.559 -2.484 18.406 1 94.06 111 ARG B O 1
ATOM 2213 N N . ALA B 1 112 ? -3.535 -3.377 17.75 1 92 112 ALA B N 1
ATOM 2214 C CA . ALA B 1 112 ? -2.939 -3.002 19.031 1 92 112 ALA B CA 1
ATOM 2215 C C . ALA B 1 112 ? -2.473 -1.549 19.016 1 92 112 ALA B C 1
ATOM 2217 O O . ALA B 1 112 ? -1.648 -1.164 18.188 1 92 112 ALA B O 1
ATOM 2218 N N . GLY B 1 113 ? -3.051 -0.639 19.859 1 91.69 113 GLY B N 1
ATOM 2219 C CA . GLY B 1 113 ? -2.561 0.715 20.047 1 91.69 113 GLY B CA 1
ATOM 2220 C C . GLY B 1 113 ? -3.209 1.726 19.125 1 91.69 113 GLY B C 1
ATOM 2221 O O . GLY B 1 113 ? -2.996 2.932 19.266 1 91.69 113 GLY B O 1
ATOM 2222 N N . CYS B 1 114 ? -3.953 1.242 18.156 1 93.75 114 CYS B N 1
ATOM 2223 C CA . CYS B 1 114 ? -4.645 2.127 17.219 1 93.75 114 CYS B CA 1
ATOM 2224 C C . CYS B 1 114 ? -3.664 3.059 16.531 1 93.75 114 CYS B C 1
ATOM 2226 O O . CYS B 1 114 ? -3.898 4.266 16.438 1 93.75 114 CYS B O 1
ATOM 2228 N N . LEU B 1 115 ? -2.549 2.537 16.109 1 94.19 115 LEU B N 1
ATOM 2229 C CA . LEU B 1 115 ? -1.541 3.326 15.406 1 94.19 115 LEU B CA 1
ATOM 2230 C C . LEU B 1 115 ? -1.787 3.307 13.898 1 94.19 115 LEU B C 1
ATOM 2232 O O . LEU B 1 115 ? -2.16 2.271 13.336 1 94.19 115 LEU B O 1
ATOM 2236 N N . PRO B 1 116 ? -1.59 4.477 13.258 1 94.19 116 PRO B N 1
ATOM 2237 C CA . PRO B 1 116 ? -1.855 4.512 11.82 1 94.19 116 PRO B CA 1
ATOM 2238 C C . PRO B 1 116 ? -0.944 3.578 11.023 1 94.19 116 PRO B C 1
ATOM 2240 O O . PRO B 1 116 ? 0.241 3.451 11.344 1 94.19 116 PRO B O 1
ATOM 2243 N N . VAL B 1 117 ? -1.561 2.891 10.039 1 95.94 117 VAL B N 1
ATOM 2244 C CA . VAL B 1 117 ? -0.805 1.979 9.18 1 95.94 117 VAL B CA 1
ATOM 2245 C C . VAL B 1 117 ? -0.802 2.498 7.746 1 95.94 117 VAL B C 1
ATOM 2247 O O . VAL B 1 117 ? 0.253 2.586 7.113 1 95.94 117 VAL B O 1
ATOM 2250 N N . SER B 1 118 ? -1.928 2.768 7.227 1 95.44 118 SER B N 1
ATOM 2251 C CA . SER B 1 118 ? -2.014 3.279 5.859 1 95.44 118 SER B CA 1
ATOM 2252 C C . SER B 1 118 ? -3.354 3.963 5.609 1 95.44 118 SER B C 1
ATOM 2254 O O . SER B 1 118 ? -4.289 3.82 6.402 1 95.44 118 SER B O 1
ATOM 2256 N N . GLN B 1 119 ? -3.379 4.77 4.594 1 93.5 119 GLN B N 1
ATOM 2257 C CA . GLN B 1 119 ? -4.582 5.461 4.141 1 93.5 119 GLN B CA 1
ATOM 2258 C C . GLN B 1 119 ? -4.625 5.547 2.617 1 93.5 119 GLN B C 1
ATOM 2260 O O . GLN B 1 119 ? -3.613 5.84 1.979 1 93.5 119 GLN B O 1
ATOM 2265 N N . ALA B 1 120 ? -5.766 5.25 2.061 1 92.69 120 ALA B N 1
ATOM 2266 C CA . ALA B 1 120 ? -5.977 5.41 0.624 1 92.69 120 ALA B CA 1
ATOM 2267 C C . ALA B 1 120 ? -7.199 6.277 0.341 1 92.69 120 ALA B C 1
ATOM 2269 O O . ALA B 1 120 ? -8.25 6.109 0.973 1 92.69 120 ALA B O 1
ATOM 2270 N N . GLN B 1 121 ? -7 7.184 -0.5 1 90.88 121 GLN B N 1
ATOM 2271 C CA . GLN B 1 121 ? -8.086 8.023 -0.992 1 90.88 121 GLN B CA 1
ATOM 2272 C C . GLN B 1 121 ? -8.32 7.801 -2.484 1 90.88 121 GLN B C 1
ATOM 2274 O O . GLN B 1 121 ? -7.371 7.812 -3.273 1 90.88 121 GLN B O 1
ATOM 2279 N N . PHE B 1 122 ? -9.641 7.629 -2.812 1 89.44 122 PHE B N 1
ATOM 2280 C CA . PHE B 1 122 ? -10.016 7.352 -4.191 1 89.44 122 PHE B CA 1
ATOM 2281 C C . PHE B 1 122 ? -10.758 8.539 -4.797 1 89.44 122 PHE B C 1
ATOM 2283 O O . PHE B 1 122 ? -11.703 9.055 -4.203 1 89.44 122 PHE B O 1
ATOM 2290 N N . THR B 1 123 ? -10.266 8.992 -5.859 1 86.75 123 THR B N 1
ATOM 2291 C CA . THR B 1 123 ? -11.023 9.891 -6.715 1 86.75 123 THR B CA 1
ATOM 2292 C C . THR B 1 123 ? -11.336 9.227 -8.055 1 86.75 123 THR B C 1
ATOM 2294 O O . THR B 1 123 ? -10.961 8.078 -8.289 1 86.75 123 THR B O 1
ATOM 2297 N N . ASP B 1 124 ? -12.078 9.969 -8.867 1 80.06 124 ASP B N 1
ATOM 2298 C CA . ASP B 1 124 ? -12.414 9.375 -10.156 1 80.06 124 ASP B CA 1
ATOM 2299 C C . ASP B 1 124 ? -11.172 9.211 -11.031 1 80.06 124 ASP B C 1
ATOM 2301 O O . ASP B 1 124 ? -11.109 8.305 -11.859 1 80.06 124 ASP B O 1
ATOM 2305 N N . THR B 1 125 ? -10.227 10 -10.789 1 79.31 125 THR B N 1
ATOM 2306 C CA . THR B 1 125 ? -9.109 10.047 -11.727 1 79.31 125 THR B CA 1
ATOM 2307 C C . THR B 1 125 ? -7.84 9.484 -11.094 1 79.31 125 THR B C 1
ATOM 2309 O O . THR B 1 125 ? -6.969 8.961 -11.789 1 79.31 125 THR B O 1
ATOM 2312 N N . HIS B 1 126 ? -7.707 9.594 -9.773 1 83.12 126 HIS B N 1
ATOM 2313 C CA . HIS B 1 126 ? -6.449 9.148 -9.18 1 83.12 126 HIS B CA 1
ATOM 2314 C C . HIS B 1 126 ? -6.676 8.555 -7.793 1 83.12 126 HIS B C 1
ATOM 2316 O O . HIS B 1 126 ? -7.727 8.766 -7.188 1 83.12 126 HIS B O 1
ATOM 2322 N N . VAL B 1 127 ? -5.684 7.766 -7.449 1 86.5 127 VAL B N 1
ATOM 2323 C CA . VAL B 1 127 ? -5.609 7.199 -6.105 1 86.5 127 VAL B CA 1
ATOM 2324 C C . VAL B 1 127 ? -4.406 7.781 -5.367 1 86.5 127 VAL B C 1
ATOM 2326 O O . VAL B 1 127 ? -3.314 7.895 -5.934 1 86.5 127 VAL B O 1
ATOM 2329 N N . THR B 1 128 ? -4.617 8.266 -4.102 1 87.44 128 THR B N 1
ATOM 2330 C CA . THR B 1 128 ? -3.518 8.633 -3.211 1 87.44 128 THR B CA 1
ATOM 2331 C C . THR B 1 128 ? -3.412 7.645 -2.051 1 87.44 128 THR B C 1
ATOM 2333 O O . THR B 1 128 ? -4.41 7.336 -1.397 1 87.44 128 THR B O 1
ATOM 2336 N N . LYS B 1 129 ? -2.244 7.137 -1.91 1 90.06 129 LYS B N 1
ATOM 2337 C CA . LYS B 1 129 ? -2.002 6.219 -0.8 1 90.06 129 LYS B CA 1
ATOM 2338 C C . LYS B 1 129 ? -0.841 6.695 0.066 1 90.06 129 LYS B C 1
ATOM 2340 O O . LYS B 1 129 ? 0.182 7.148 -0.452 1 90.06 129 LYS B O 1
ATOM 2345 N N . VAL B 1 130 ? -1.052 6.582 1.386 1 91.12 130 VAL B N 1
ATOM 2346 C CA . VAL B 1 130 ? -0.034 6.945 2.365 1 91.12 130 VAL B CA 1
ATOM 2347 C C . VAL B 1 130 ? 0.223 5.77 3.307 1 91.12 130 VAL B C 1
ATOM 2349 O O . VAL B 1 130 ? -0.718 5.176 3.836 1 91.12 130 VAL B O 1
ATOM 2352 N N . GLY B 1 131 ? 1.438 5.375 3.371 1 93.69 131 GLY B N 1
ATOM 2353 C CA . GLY B 1 131 ? 1.86 4.434 4.395 1 93.69 131 GLY B CA 1
ATOM 2354 C C . GLY B 1 131 ? 2.627 5.086 5.527 1 93.69 131 GLY B C 1
ATOM 2355 O O . GLY B 1 131 ? 3.365 6.047 5.312 1 93.69 131 GLY B O 1
ATOM 2356 N N . VAL B 1 132 ? 2.42 4.566 6.719 1 94.94 132 VAL B N 1
ATOM 2357 C CA . VAL B 1 132 ? 3.078 5.121 7.898 1 94.94 132 VAL B CA 1
ATOM 2358 C C . VAL B 1 132 ? 3.99 4.066 8.523 1 94.94 132 VAL B C 1
ATOM 2360 O O . VAL B 1 132 ? 3.598 2.908 8.672 1 94.94 132 VAL B O 1
ATOM 2363 N N . ALA B 1 133 ? 5.18 4.477 8.852 1 96.25 133 ALA B N 1
ATOM 2364 C CA . ALA B 1 133 ? 6.137 3.576 9.492 1 96.25 133 ALA B CA 1
ATOM 2365 C C . ALA B 1 133 ? 7.047 4.336 10.453 1 96.25 133 ALA B C 1
ATOM 2367 O O . ALA B 1 133 ? 7.008 5.566 10.516 1 96.25 133 ALA B O 1
ATOM 2368 N N . ASN B 1 134 ? 7.773 3.605 11.211 1 96 134 ASN B N 1
ATOM 2369 C CA . ASN B 1 134 ? 8.789 4.117 12.125 1 96 134 ASN B CA 1
ATOM 2370 C C . ASN B 1 134 ? 8.242 5.219 13.023 1 96 134 ASN B C 1
ATOM 2372 O O . ASN B 1 134 ? 8.82 6.301 13.117 1 96 134 ASN B O 1
ATOM 2376 N N . ILE B 1 135 ? 7.148 4.859 13.703 1 94.06 135 ILE B N 1
ATOM 2377 C CA . ILE B 1 135 ? 6.477 5.805 14.586 1 94.06 135 ILE B CA 1
ATOM 2378 C C . ILE B 1 135 ? 7.293 5.977 15.867 1 94.06 135 ILE B C 1
ATOM 2380 O O . ILE B 1 135 ? 7.699 4.996 16.484 1 94.06 135 ILE B O 1
ATOM 2384 N N . THR B 1 136 ? 7.586 7.172 16.219 1 92.19 136 THR B N 1
ATOM 2385 C CA . THR B 1 136 ? 8.258 7.492 17.469 1 92.19 136 THR B CA 1
ATOM 2386 C C . THR B 1 136 ? 7.488 8.562 18.234 1 92.19 136 THR B C 1
ATOM 2388 O O . THR B 1 136 ? 6.742 9.344 17.641 1 92.19 136 THR B O 1
ATOM 2391 N N . VAL B 1 137 ? 7.66 8.445 19.547 1 89.69 137 VAL B N 1
ATOM 2392 C CA . VAL B 1 137 ? 7.039 9.461 20.391 1 89.69 137 VAL B CA 1
ATOM 2393 C C . VAL B 1 137 ? 7.93 10.703 20.438 1 89.69 137 VAL B C 1
ATOM 2395 O O . VAL B 1 137 ? 9.156 10.586 20.469 1 89.69 137 VAL B O 1
ATOM 2398 N N . GLY B 1 138 ? 7.238 11.859 20.375 1 90.12 138 GLY B N 1
ATOM 2399 C CA . GLY B 1 138 ? 7.949 13.125 20.5 1 90.12 138 GLY B CA 1
ATOM 2400 C C . GLY B 1 138 ? 8.117 13.836 19.172 1 90.12 138 GLY B C 1
ATOM 2401 O O . GLY B 1 138 ? 8.242 13.195 18.125 1 90.12 138 GLY B O 1
ATOM 2402 N N . ILE B 1 139 ? 8.086 15.172 19.203 1 91.19 139 ILE B N 1
ATOM 2403 C CA . ILE B 1 139 ? 8.305 16.031 18.047 1 91.19 139 ILE B CA 1
ATOM 2404 C C . ILE B 1 139 ? 9.758 16.516 18.031 1 91.19 139 ILE B C 1
ATOM 2406 O O . ILE B 1 139 ? 10.188 17.234 18.922 1 91.19 139 ILE B O 1
ATOM 2410 N N . LYS B 1 140 ? 10.469 16.109 17.031 1 88.5 140 LYS B N 1
ATOM 2411 C CA . LYS B 1 140 ? 11.891 16.422 16.953 1 88.5 140 LYS B CA 1
ATOM 2412 C C . LYS B 1 140 ? 12.125 17.891 16.656 1 88.5 140 LYS B C 1
ATOM 2414 O O . LYS B 1 140 ? 12.992 18.531 17.25 1 88.5 140 LYS B O 1
ATOM 2419 N N . ASP B 1 141 ? 11.469 18.484 15.688 1 92.75 141 ASP B N 1
ATOM 2420 C CA . ASP B 1 141 ? 11.555 19.891 15.305 1 92.75 141 ASP B CA 1
ATOM 2421 C C . ASP B 1 141 ? 10.195 20.578 15.367 1 92.75 141 ASP B C 1
ATOM 2423 O O . ASP B 1 141 ? 9.406 20.484 14.422 1 92.75 141 ASP B O 1
ATOM 2427 N N . PRO B 1 142 ? 9.969 21.312 16.469 1 92.75 142 PRO B N 1
ATOM 2428 C CA . PRO B 1 142 ? 8.656 21.938 16.594 1 92.75 142 PRO B CA 1
ATOM 2429 C C . PRO B 1 142 ? 8.375 22.984 15.516 1 92.75 142 PRO B C 1
ATOM 2431 O O . PRO B 1 142 ? 7.227 23.375 15.305 1 92.75 142 PRO B O 1
ATOM 2434 N N . ASN B 1 143 ? 9.398 23.375 14.781 1 94.5 143 ASN B N 1
ATOM 2435 C CA . ASN B 1 143 ? 9.227 24.406 13.758 1 94.5 143 ASN B CA 1
ATOM 2436 C C . ASN B 1 143 ? 8.516 23.859 12.523 1 94.5 143 ASN B C 1
ATOM 2438 O O . ASN B 1 143 ? 8.117 24.625 11.641 1 94.5 143 ASN B O 1
ATOM 2442 N N . VAL B 1 144 ? 8.289 22.594 12.523 1 95.88 144 VAL B N 1
ATOM 2443 C CA . VAL B 1 144 ? 7.633 22 11.359 1 95.88 144 VAL B CA 1
ATOM 2444 C C . VAL B 1 144 ? 6.191 22.5 11.273 1 95.88 144 VAL B C 1
ATOM 2446 O O . VAL B 1 144 ? 5.57 22.438 10.211 1 95.88 144 VAL B O 1
ATOM 2449 N N . PHE B 1 145 ? 5.641 23.047 12.32 1 96.69 145 PHE B N 1
ATOM 2450 C CA . PHE B 1 145 ? 4.254 23.484 12.336 1 96.69 145 PHE B CA 1
ATOM 2451 C C . PHE B 1 145 ? 4.16 24.984 12.016 1 96.69 145 PHE B C 1
ATOM 2453 O O . PHE B 1 145 ? 3.061 25.531 11.914 1 96.69 145 PHE B O 1
ATOM 2460 N N . ASP B 1 146 ? 5.301 25.578 11.789 1 94.5 146 ASP B N 1
ATOM 2461 C CA . ASP B 1 146 ? 5.305 27.016 11.547 1 94.5 146 ASP B CA 1
ATOM 2462 C C . ASP B 1 146 ? 4.77 27.344 10.148 1 94.5 146 ASP B C 1
ATOM 2464 O O . ASP B 1 146 ? 5.062 26.625 9.188 1 94.5 146 ASP B O 1
ATOM 2468 N N . VAL B 1 147 ? 4 28.469 10.125 1 93.19 147 VAL B N 1
ATOM 2469 C CA . VAL B 1 147 ? 3.512 28.984 8.859 1 93.19 147 VAL B CA 1
ATOM 2470 C C . VAL B 1 147 ? 3.996 30.422 8.672 1 93.19 147 VAL B C 1
ATOM 2472 O O . VAL B 1 147 ? 4.156 31.172 9.648 1 93.19 147 VAL B O 1
ATOM 2475 N N . PRO B 1 148 ? 4.246 30.734 7.379 1 89.19 148 PRO B N 1
ATOM 2476 C CA . PRO B 1 148 ? 4.715 32.094 7.137 1 89.19 148 PRO B CA 1
ATOM 2477 C C . PRO B 1 148 ? 3.736 33.156 7.633 1 89.19 148 PRO B C 1
ATOM 2479 O O . PRO B 1 148 ? 2.529 32.906 7.691 1 89.19 148 PRO B O 1
ATOM 2482 N N . SER B 1 149 ? 4.281 34.375 8.008 1 83.44 149 SER B N 1
ATOM 2483 C CA . SER B 1 149 ? 3.533 35.594 8.305 1 83.44 149 SER B CA 1
ATOM 2484 C C . SER B 1 149 ? 3.842 36.688 7.297 1 83.44 149 SER B C 1
ATOM 2486 O O . SER B 1 149 ? 5.004 37.031 7.094 1 83.44 149 SER B O 1
ATOM 2488 N N . PRO B 1 150 ? 2.855 37.219 6.586 1 80.75 150 PRO B N 1
ATOM 2489 C CA . PRO B 1 150 ? 1.433 36.875 6.633 1 80.75 150 PRO B CA 1
ATOM 2490 C C . PRO B 1 150 ? 1.147 35.469 6.082 1 80.75 150 PRO B C 1
ATOM 2492 O O . PRO B 1 150 ? 1.998 34.875 5.41 1 80.75 150 PRO B O 1
ATOM 2495 N N . PRO B 1 151 ? -0.1 35 6.371 1 77.69 151 PRO B N 1
ATOM 2496 C CA . PRO B 1 151 ? -0.428 33.625 5.953 1 77.69 151 PRO B CA 1
ATOM 2497 C C . PRO B 1 151 ? -0.441 33.469 4.434 1 77.69 151 PRO B C 1
ATOM 2499 O O . PRO B 1 151 ? -0.623 34.469 3.707 1 77.69 151 PRO B O 1
ATOM 2502 N N . CYS B 1 152 ? -0.199 32.219 4.051 1 87.69 152 CYS B N 1
ATOM 2503 C CA . CYS B 1 152 ? -0.247 31.859 2.643 1 87.69 152 CYS B CA 1
ATOM 2504 C C . CYS B 1 152 ? -1.581 32.25 2.02 1 87.69 152 CYS B C 1
ATOM 2506 O O . CYS B 1 152 ? -2.627 32.156 2.658 1 87.69 152 CYS B O 1
ATOM 2508 N N . PRO B 1 153 ? -1.565 32.875 0.771 1 85.75 153 PRO B N 1
ATOM 2509 C CA . PRO B 1 153 ? -2.828 33.219 0.117 1 85.75 153 PRO B CA 1
ATOM 2510 C C . PRO B 1 153 ? -3.725 32 -0.13 1 85.75 153 PRO B C 1
ATOM 2512 O O . PRO B 1 153 ? -3.225 30.906 -0.352 1 85.75 153 PRO B O 1
ATOM 2515 N N . MET B 1 154 ? -5.086 32.281 0.007 1 78.5 154 MET B N 1
ATOM 2516 C CA . MET B 1 154 ? -6.062 31.234 -0.267 1 78.5 154 MET B CA 1
ATOM 2517 C C . MET B 1 154 ? -6.039 30.844 -1.739 1 78.5 154 MET B C 1
ATOM 2519 O O . MET B 1 154 ? -6.031 31.703 -2.617 1 78.5 154 MET B O 1
ATOM 2523 N N . ASP B 1 155 ? -5.602 29.594 -2.016 1 68.94 155 ASP B N 1
ATOM 2524 C CA . ASP B 1 155 ? -5.648 29.062 -3.375 1 68.94 155 ASP B CA 1
ATOM 2525 C C . ASP B 1 155 ? -6.438 27.766 -3.426 1 68.94 155 ASP B C 1
ATOM 2527 O O . ASP B 1 155 ? -5.953 26.719 -2.975 1 68.94 155 ASP B O 1
ATOM 2531 N N . VAL B 1 156 ? -7.746 27.766 -3.686 1 58.5 156 VAL B N 1
ATOM 2532 C CA . VAL B 1 156 ? -8.609 26.594 -3.684 1 58.5 156 VAL B CA 1
ATOM 2533 C C . VAL B 1 156 ? -8.273 25.703 -4.883 1 58.5 156 VAL B C 1
ATOM 2535 O O . VAL B 1 156 ? -8.609 24.516 -4.895 1 58.5 156 VAL B O 1
ATOM 2538 N N . ASP B 1 157 ? -7.848 26.25 -5.957 1 53.06 157 ASP B N 1
ATOM 2539 C CA . ASP B 1 157 ? -7.789 25.5 -7.199 1 53.06 157 ASP B CA 1
ATOM 2540 C C . ASP B 1 157 ? -6.441 24.797 -7.355 1 53.06 157 ASP B C 1
ATOM 2542 O O . ASP B 1 157 ? -6.363 23.703 -7.918 1 53.06 157 ASP B O 1
ATOM 2546 N N . SER B 1 158 ? -5.402 25.375 -7 1 46.44 158 SER B N 1
ATOM 2547 C CA . SER B 1 158 ? -4.09 25.156 -7.598 1 46.44 158 SER B CA 1
ATOM 2548 C C . SER B 1 158 ? -3.393 23.953 -6.965 1 46.44 158 SER B C 1
ATOM 2550 O O . SER B 1 158 ? -2.59 23.281 -7.613 1 46.44 158 SER B O 1
ATOM 2552 N N . VAL B 1 159 ? -3.471 23.734 -5.734 1 42.38 159 VAL B N 1
ATOM 2553 C CA . VAL B 1 159 ? -2.311 23.094 -5.121 1 42.38 159 VAL B CA 1
ATOM 2554 C C . VAL B 1 159 ? -2.297 21.609 -5.465 1 42.38 159 VAL B C 1
ATOM 2556 O O . VAL B 1 159 ? -1.234 21.031 -5.719 1 42.38 159 VAL B O 1
ATOM 2559 N N . VAL B 1 160 ? -3.35 21.016 -5.188 1 43.84 160 VAL B N 1
ATOM 2560 C CA . VAL B 1 160 ? -3.246 19.562 -5.324 1 43.84 160 VAL B CA 1
ATOM 2561 C C . VAL B 1 160 ? -2.855 19.203 -6.758 1 43.84 160 VAL B C 1
ATOM 2563 O O . VAL B 1 160 ? -2.316 18.125 -7.008 1 43.84 160 VAL B O 1
ATOM 2566 N N . ASN B 1 161 ? -3.281 20.078 -7.641 1 41.84 161 ASN B N 1
ATOM 2567 C CA . ASN B 1 161 ? -2.873 19.828 -9.016 1 41.84 161 ASN B CA 1
ATOM 2568 C C . ASN B 1 161 ? -1.353 19.828 -9.156 1 41.84 161 ASN B C 1
ATOM 2570 O O . ASN B 1 161 ? -0.806 19.109 -10 1 41.84 161 ASN B O 1
ATOM 2574 N N . GLN B 1 162 ? -0.716 20.688 -8.492 1 37.31 162 GLN B N 1
ATOM 2575 C CA . GLN B 1 162 ? 0.731 20.812 -8.625 1 37.31 162 GLN B CA 1
ATOM 2576 C C . GLN B 1 162 ? 1.449 19.641 -7.973 1 37.31 162 GLN B C 1
ATOM 2578 O O . GLN B 1 162 ? 2.527 19.234 -8.414 1 37.31 162 GLN B O 1
ATOM 2583 N N . LEU B 1 163 ? 1.043 19.516 -6.852 1 40.38 163 LEU B N 1
ATOM 2584 C CA . LEU B 1 163 ? 1.758 18.438 -6.195 1 40.38 163 LEU B CA 1
ATOM 2585 C C . LEU B 1 163 ? 1.555 17.125 -6.945 1 40.38 163 LEU B C 1
ATOM 2587 O O . LEU B 1 163 ? 2.24 16.125 -6.676 1 40.38 163 LEU B O 1
ATOM 2591 N N . LEU B 1 164 ? 0.308 17.109 -7.367 1 38.81 164 LEU B N 1
ATOM 2592 C CA . LEU B 1 164 ? 0.156 15.906 -8.18 1 38.81 164 LEU B CA 1
ATOM 2593 C C . LEU B 1 164 ? 1.025 15.984 -9.43 1 38.81 164 LEU B C 1
ATOM 2595 O O . LEU B 1 164 ? 1.42 17.078 -9.852 1 38.81 164 LEU B O 1
ATOM 2599 N N . ILE B 1 165 ? 1.182 14.844 -10.219 1 37.12 165 ILE B N 1
ATOM 2600 C CA . ILE B 1 165 ? 1.985 14.406 -11.352 1 37.12 165 ILE B CA 1
ATOM 2601 C C . ILE B 1 165 ? 1.733 15.312 -12.555 1 37.12 165 ILE B C 1
ATOM 2603 O O . ILE B 1 165 ? 0.848 15.047 -13.367 1 37.12 165 ILE B O 1
ATOM 2607 N N . LYS B 1 166 ? 1.317 16.578 -12.508 1 36.69 166 LYS B N 1
ATOM 2608 C CA . LYS B 1 166 ? 1.38 16.891 -13.938 1 36.69 166 LYS B CA 1
ATOM 2609 C C . LYS B 1 166 ? 2.725 16.484 -14.531 1 36.69 166 LYS B C 1
ATOM 2611 O O . LYS B 1 166 ? 3.775 16.75 -13.945 1 36.69 166 LYS B O 1
ATOM 2616 N N . PRO B 1 167 ? 2.717 15.547 -15.523 1 29.59 167 PRO B N 1
ATOM 2617 C CA . PRO B 1 167 ? 3.928 15.43 -16.328 1 29.59 167 PRO B CA 1
ATOM 2618 C C . PRO B 1 167 ? 4.508 16.781 -16.734 1 29.59 167 PRO B C 1
ATOM 2620 O O . PRO B 1 167 ? 3.781 17.656 -17.203 1 29.59 167 PRO B O 1
ATOM 2623 N N . ALA B 1 168 ? 5.355 17.297 -16.047 1 27.16 168 ALA B N 1
ATOM 2624 C CA . ALA B 1 168 ? 5.996 18.469 -16.641 1 27.16 168 ALA B CA 1
ATOM 2625 C C 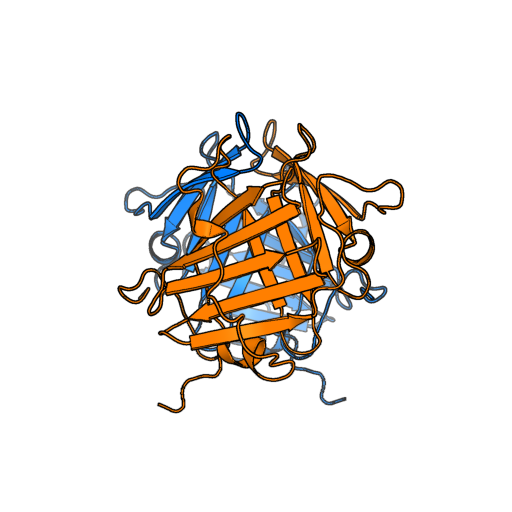. ALA B 1 168 ? 6.125 18.312 -18.141 1 27.16 168 ALA B C 1
ATOM 2627 O O . ALA B 1 168 ? 6.484 17.25 -18.641 1 27.16 168 ALA B O 1
ATOM 2628 N N . ASP B 1 169 ? 5.316 19.078 -18.875 1 26.48 169 ASP B N 1
ATOM 2629 C CA . ASP B 1 169 ? 5.703 19.328 -20.25 1 26.48 169 ASP B CA 1
ATOM 2630 C C . ASP B 1 169 ? 7.219 19.406 -20.406 1 26.48 169 ASP B C 1
ATOM 2632 O O . ASP B 1 169 ? 7.855 20.297 -19.828 1 26.48 169 ASP B O 1
ATOM 2636 N N . PHE B 1 170 ? 7.863 18.328 -20.219 1 21.23 170 PHE B N 1
ATOM 2637 C CA . PHE B 1 170 ? 9.203 18.531 -20.75 1 21.23 170 PHE B CA 1
ATOM 2638 C C . PHE B 1 170 ? 9.172 18.719 -22.266 1 21.23 170 PHE B C 1
ATOM 2640 O O . PHE B 1 170 ? 8.32 18.141 -22.938 1 21.23 170 PHE B O 1
#

pLDDT: mean 83.59, std 18.0, range [21.02, 97.69]